Protein AF-A0A9D7BAU4-F1 (afdb_monomer_lite)

Structure (mmCIF, N/CA/C/O backbone):
data_AF-A0A9D7BAU4-F1
#
_entry.id   AF-A0A9D7BAU4-F1
#
loop_
_atom_site.group_PDB
_atom_site.id
_atom_site.type_symbol
_atom_site.label_atom_id
_atom_site.label_alt_id
_atom_site.label_comp_id
_atom_site.label_asym_id
_atom_site.label_entity_id
_atom_site.label_seq_id
_atom_site.pdbx_PDB_ins_code
_atom_site.Cartn_x
_atom_site.Cartn_y
_atom_site.Cartn_z
_atom_site.occupancy
_atom_site.B_iso_or_equiv
_atom_site.auth_seq_id
_atom_site.auth_comp_id
_atom_site.auth_asym_id
_atom_site.auth_atom_id
_atom_site.pdbx_PDB_model_num
ATOM 1 N N . MET A 1 1 ? -0.478 8.151 12.796 1.00 95.75 1 MET A N 1
ATOM 2 C CA . MET A 1 1 ? 0.140 6.915 13.342 1.00 95.75 1 MET A CA 1
ATOM 3 C C . MET A 1 1 ? 0.879 6.162 12.244 1.00 95.75 1 MET A C 1
ATOM 5 O O . MET A 1 1 ? 0.485 6.300 11.094 1.00 95.75 1 MET A O 1
ATOM 9 N N . ILE A 1 2 ? 1.936 5.409 12.557 1.00 98.00 2 ILE A N 1
ATOM 10 C CA . ILE A 1 2 ? 2.631 4.525 11.600 1.00 98.00 2 ILE A CA 1
ATOM 11 C C . ILE A 1 2 ? 2.066 3.115 11.775 1.00 98.00 2 ILE A C 1
ATOM 13 O O . ILE A 1 2 ? 2.048 2.621 12.897 1.00 98.00 2 ILE A O 1
ATOM 17 N N . TYR A 1 3 ? 1.602 2.485 10.695 1.00 97.81 3 TYR A N 1
ATOM 18 C CA . TYR A 1 3 ? 1.097 1.103 10.736 1.00 97.81 3 TYR A CA 1
ATOM 19 C C . TYR A 1 3 ? 2.044 0.102 10.049 1.00 97.81 3 TYR A C 1
ATOM 21 O O . TYR A 1 3 ? 1.843 -1.113 10.120 1.00 97.81 3 TYR A O 1
ATOM 29 N N . GLY A 1 4 ? 3.083 0.604 9.379 1.00 97.19 4 GLY A N 1
ATOM 30 C CA . GLY A 1 4 ? 4.148 -0.206 8.807 1.00 97.19 4 GLY A CA 1
ATOM 31 C C . GLY A 1 4 ? 5.257 0.640 8.193 1.00 97.19 4 GLY A C 1
ATOM 32 O O . GLY A 1 4 ? 5.073 1.825 7.920 1.00 97.19 4 GLY A O 1
ATOM 33 N N . THR A 1 5 ? 6.388 0.001 7.931 1.00 98.12 5 THR A N 1
ATOM 34 C CA . THR A 1 5 ? 7.533 0.572 7.214 1.00 98.12 5 THR A CA 1
ATOM 35 C C . THR A 1 5 ? 7.839 -0.338 6.038 1.00 98.12 5 THR A C 1
ATOM 37 O O . THR A 1 5 ? 7.819 -1.560 6.194 1.00 98.12 5 THR A O 1
ATOM 40 N N . ASN A 1 6 ? 8.043 0.223 4.850 1.00 97.88 6 ASN A N 1
ATOM 41 C CA . ASN A 1 6 ? 8.304 -0.575 3.654 1.00 97.88 6 ASN A CA 1
ATOM 42 C C . ASN A 1 6 ? 9.072 0.237 2.599 1.00 97.88 6 ASN A C 1
ATOM 44 O O . ASN A 1 6 ? 9.251 1.439 2.776 1.00 97.88 6 ASN A O 1
ATOM 48 N N . ILE A 1 7 ? 9.525 -0.414 1.526 1.00 98.00 7 ILE A N 1
ATOM 49 C CA . ILE A 1 7 ? 10.345 0.202 0.471 1.00 98.00 7 ILE A CA 1
ATOM 50 C C . ILE A 1 7 ? 9.648 1.433 -0.131 1.00 98.00 7 ILE A C 1
ATOM 52 O O . ILE A 1 7 ? 8.463 1.374 -0.471 1.00 98.00 7 ILE A O 1
ATOM 56 N N . ASP A 1 8 ? 10.387 2.532 -0.270 1.00 97.94 8 ASP A N 1
ATOM 57 C CA . ASP A 1 8 ? 9.959 3.762 -0.930 1.00 97.94 8 ASP A CA 1
ATOM 58 C C . ASP A 1 8 ? 10.381 3.761 -2.403 1.00 97.94 8 ASP A C 1
ATOM 60 O O . ASP A 1 8 ? 11.549 3.933 -2.739 1.00 97.94 8 ASP A O 1
ATOM 64 N N . PHE A 1 9 ? 9.415 3.598 -3.300 1.00 96.81 9 PHE A N 1
ATOM 65 C CA . PHE A 1 9 ? 9.663 3.519 -4.739 1.00 96.81 9 PHE A CA 1
ATOM 66 C C . PHE A 1 9 ? 9.759 4.885 -5.425 1.00 96.81 9 PHE A C 1
ATOM 68 O O . PHE A 1 9 ? 10.032 4.929 -6.621 1.00 96.81 9 PHE A O 1
ATOM 75 N N . LEU A 1 10 ? 9.517 5.989 -4.711 1.00 95.69 10 LEU A N 1
ATOM 76 C CA . LEU A 1 10 ? 9.736 7.333 -5.252 1.00 95.69 10 LEU A CA 1
ATOM 77 C C . LEU A 1 10 ? 11.204 7.748 -5.170 1.00 95.69 10 LEU A C 1
ATOM 79 O O . LEU A 1 10 ? 11.663 8.509 -6.015 1.00 95.69 10 LEU A O 1
ATOM 83 N N . THR A 1 11 ? 11.912 7.282 -4.142 1.00 96.50 11 THR A N 1
ATOM 84 C CA . THR A 1 11 ? 13.258 7.763 -3.804 1.00 96.50 11 THR A CA 1
ATOM 85 C C . THR A 1 11 ? 14.335 6.684 -3.891 1.00 96.50 11 THR A C 1
ATOM 87 O O . THR A 1 11 ? 15.517 7.013 -3.917 1.00 96.50 11 THR A O 1
ATOM 90 N N . SER A 1 12 ? 13.956 5.404 -3.988 1.00 97.50 12 SER A N 1
ATOM 91 C CA . SER A 1 12 ? 14.914 4.318 -4.216 1.00 97.50 12 SER A CA 1
ATOM 92 C C . SER A 1 12 ? 15.452 4.316 -5.646 1.00 97.50 12 SER A C 1
ATOM 94 O O . SER A 1 12 ? 14.686 4.358 -6.610 1.00 97.50 12 SER A O 1
ATOM 96 N N . ASN A 1 13 ? 16.758 4.109 -5.791 1.00 96.44 13 ASN A N 1
ATOM 97 C CA . ASN A 1 13 ? 17.380 3.717 -7.049 1.00 96.44 13 ASN A CA 1
ATOM 98 C C . ASN A 1 13 ? 17.424 2.185 -7.161 1.00 96.44 13 ASN A C 1
ATOM 100 O O . ASN A 1 13 ? 18.394 1.537 -6.767 1.00 96.44 13 ASN A O 1
ATOM 104 N N . LEU A 1 14 ? 16.371 1.605 -7.738 1.00 94.19 14 LEU A N 1
ATOM 105 C CA . LEU A 1 14 ? 16.269 0.154 -7.937 1.00 94.19 14 LEU A CA 1
ATOM 106 C C . LEU A 1 14 ? 17.136 -0.384 -9.087 1.00 94.19 14 LEU A C 1
ATOM 108 O O . LEU A 1 14 ? 17.164 -1.588 -9.302 1.00 94.19 14 LEU A O 1
ATOM 112 N N . ALA A 1 15 ? 17.840 0.478 -9.824 1.00 94.75 15 ALA A N 1
ATOM 113 C CA . ALA A 1 15 ? 18.815 0.066 -10.833 1.00 94.75 15 ALA A CA 1
ATOM 114 C C . ALA A 1 15 ? 20.255 0.039 -10.284 1.00 94.75 15 ALA A C 1
ATOM 116 O O . ALA A 1 15 ? 21.186 -0.282 -11.020 1.00 94.75 15 ALA A O 1
ATOM 117 N N . SER A 1 16 ? 20.454 0.401 -9.011 1.00 96.88 16 SER A N 1
ATOM 118 C CA . SER A 1 16 ? 21.777 0.410 -8.388 1.00 96.88 16 SER A CA 1
ATOM 119 C C . SER A 1 16 ? 22.371 -1.002 -8.292 1.00 96.88 16 SER A C 1
ATOM 121 O O . SER A 1 16 ? 21.641 -1.935 -7.939 1.00 96.88 16 SER A O 1
ATOM 123 N N . PRO A 1 17 ? 23.692 -1.174 -8.501 1.00 96.50 17 PRO A N 1
ATOM 124 C CA . PRO A 1 17 ? 24.368 -2.440 -8.206 1.00 96.50 17 PRO A CA 1
ATOM 125 C C . PRO A 1 17 ? 24.225 -2.863 -6.732 1.00 96.50 17 PRO A C 1
ATOM 127 O O . PRO A 1 17 ? 24.252 -4.056 -6.434 1.00 96.50 17 PRO A O 1
ATOM 130 N N . ASP A 1 18 ? 23.994 -1.911 -5.821 1.00 96.56 18 ASP A N 1
ATOM 131 C CA . ASP A 1 18 ? 23.849 -2.169 -4.383 1.00 96.56 18 ASP A CA 1
ATOM 132 C C . ASP A 1 18 ? 22.451 -2.664 -3.981 1.00 96.56 18 ASP A C 1
ATOM 134 O O . ASP A 1 18 ? 22.226 -2.986 -2.810 1.00 96.56 18 ASP A O 1
ATOM 138 N N . LEU A 1 19 ? 21.504 -2.761 -4.929 1.00 95.94 19 LEU A N 1
ATOM 139 C CA . LEU A 1 19 ? 20.122 -3.187 -4.679 1.00 95.94 19 LEU A CA 1
ATOM 140 C C . LEU A 1 19 ? 20.067 -4.463 -3.832 1.00 95.94 19 LEU A C 1
ATOM 142 O O . LEU A 1 19 ? 19.398 -4.498 -2.800 1.00 95.94 19 LEU A O 1
ATOM 146 N N . THR A 1 20 ? 20.779 -5.508 -4.254 1.00 95.75 20 THR A N 1
ATOM 147 C CA . THR A 1 20 ? 20.739 -6.823 -3.601 1.00 95.75 20 THR A CA 1
ATOM 148 C C . THR A 1 20 ? 21.277 -6.763 -2.173 1.00 95.75 20 THR A C 1
ATOM 150 O O . THR A 1 20 ? 20.684 -7.352 -1.267 1.00 95.75 20 THR A O 1
ATOM 153 N N . ALA A 1 21 ? 22.372 -6.031 -1.952 1.00 97.56 21 ALA A N 1
ATOM 154 C CA . ALA A 1 21 ? 22.976 -5.878 -0.632 1.00 97.56 21 ALA A CA 1
ATOM 155 C C . ALA A 1 21 ? 22.042 -5.111 0.314 1.00 97.56 21 ALA A C 1
ATOM 157 O O . ALA A 1 21 ? 21.729 -5.594 1.402 1.00 97.56 21 ALA A O 1
ATOM 158 N N . ASN A 1 22 ? 21.515 -3.971 -0.140 1.00 98.12 22 ASN A N 1
ATOM 159 C CA . ASN A 1 22 ? 20.574 -3.149 0.618 1.00 98.12 22 ASN A CA 1
ATOM 160 C C . ASN A 1 22 ? 19.288 -3.907 0.969 1.00 98.12 22 ASN A C 1
ATOM 162 O O . ASN A 1 22 ? 18.826 -3.881 2.109 1.00 98.12 22 ASN A O 1
ATOM 166 N N . VAL A 1 23 ? 18.709 -4.623 0.003 1.00 96.88 23 VAL A N 1
ATOM 167 C CA . VAL A 1 23 ? 17.523 -5.454 0.238 1.00 96.88 23 VAL A CA 1
ATOM 168 C C . VAL A 1 23 ? 17.818 -6.554 1.254 1.00 96.88 23 VAL A C 1
ATOM 170 O O . VAL A 1 23 ? 17.008 -6.781 2.150 1.00 96.88 23 VAL A O 1
ATOM 173 N N . THR A 1 24 ? 18.970 -7.217 1.155 1.00 97.31 24 THR A N 1
ATOM 174 C CA . THR A 1 24 ? 19.363 -8.277 2.095 1.00 97.31 24 THR A CA 1
ATOM 175 C C . THR A 1 24 ? 19.497 -7.740 3.518 1.00 97.31 24 THR A C 1
ATOM 177 O O . THR A 1 24 ? 18.992 -8.359 4.459 1.00 97.31 24 THR A O 1
ATOM 180 N N . GLU A 1 25 ? 20.113 -6.572 3.688 1.00 98.00 25 GLU A N 1
ATOM 181 C CA . GLU A 1 25 ? 20.236 -5.910 4.988 1.00 98.00 25 GLU A CA 1
ATOM 182 C C . GLU A 1 25 ? 18.861 -5.555 5.567 1.00 98.00 25 GLU A C 1
ATOM 184 O O . GLU A 1 25 ? 18.546 -5.940 6.695 1.00 98.00 25 GLU A O 1
ATOM 189 N N . LEU A 1 26 ? 17.998 -4.909 4.775 1.00 98.25 26 LEU A N 1
ATOM 190 C CA . LEU A 1 26 ? 16.639 -4.549 5.186 1.00 98.25 26 LEU A CA 1
ATOM 191 C C . LEU A 1 26 ? 15.811 -5.777 5.574 1.00 98.25 26 LEU A C 1
ATOM 193 O O . LEU A 1 26 ? 15.163 -5.780 6.621 1.00 98.25 26 LEU A O 1
ATOM 197 N N . GLN A 1 27 ? 15.843 -6.832 4.756 1.00 97.06 27 GLN A N 1
ATOM 198 C CA . GLN A 1 27 ? 15.134 -8.085 5.020 1.00 97.06 27 GLN A CA 1
ATOM 199 C C . GLN A 1 27 ? 15.655 -8.757 6.294 1.00 97.06 27 GLN A C 1
ATOM 201 O O . GLN A 1 27 ? 14.855 -9.270 7.080 1.00 97.06 27 GLN A O 1
ATOM 206 N N . THR A 1 28 ? 16.966 -8.724 6.537 1.00 97.31 28 THR A N 1
ATOM 207 C CA . THR A 1 28 ? 17.580 -9.258 7.761 1.00 97.31 28 THR A CA 1
ATOM 208 C C . THR A 1 28 ? 17.133 -8.464 8.983 1.00 97.31 28 THR A C 1
ATOM 210 O O . THR A 1 28 ? 16.657 -9.060 9.950 1.00 97.31 28 THR A O 1
ATOM 213 N N . ALA A 1 29 ? 17.194 -7.130 8.920 1.00 97.38 29 ALA A N 1
ATOM 214 C CA . ALA A 1 29 ? 16.793 -6.258 10.018 1.00 97.38 29 ALA A CA 1
ATOM 215 C C . ALA A 1 29 ? 15.347 -6.530 10.451 1.00 97.38 29 ALA A C 1
ATOM 217 O O . ALA A 1 29 ? 15.099 -6.851 11.613 1.00 97.38 29 ALA A O 1
ATOM 218 N N . VAL A 1 30 ? 14.395 -6.522 9.511 1.00 95.88 30 VAL A N 1
ATOM 219 C CA . VAL A 1 30 ? 12.980 -6.754 9.847 1.00 95.88 30 VAL A CA 1
ATOM 220 C C . VAL A 1 30 ? 12.685 -8.198 10.263 1.00 95.88 30 VAL A C 1
ATOM 222 O O . VAL A 1 30 ? 11.738 -8.431 11.008 1.00 95.88 30 VAL A O 1
ATOM 225 N N . THR A 1 31 ? 13.474 -9.178 9.807 1.00 94.44 31 THR A N 1
ATOM 226 C CA . THR A 1 31 ? 13.314 -10.590 10.207 1.00 94.44 31 THR A CA 1
ATOM 227 C C . THR A 1 31 ? 13.784 -10.824 11.636 1.00 94.44 31 THR A C 1
ATOM 229 O O . THR A 1 31 ? 13.133 -11.557 12.375 1.00 94.44 31 THR A O 1
ATOM 232 N N . LEU A 1 32 ? 14.877 -10.178 12.039 1.00 96.12 32 LEU A N 1
ATOM 233 C CA . LEU A 1 32 ? 15.420 -10.268 13.394 1.00 96.12 32 LEU A CA 1
ATOM 234 C C . LEU A 1 32 ? 14.740 -9.306 14.382 1.00 96.12 32 LEU A C 1
ATOM 236 O O . LEU A 1 32 ? 15.040 -9.345 15.570 1.00 96.12 32 LEU A O 1
ATOM 240 N N . GLY A 1 33 ? 13.829 -8.448 13.910 1.00 95.19 33 GLY A N 1
ATOM 241 C CA . GLY A 1 33 ? 13.192 -7.419 14.736 1.00 95.19 33 GLY A CA 1
ATOM 242 C C . GLY A 1 33 ? 14.122 -6.254 15.091 1.00 95.19 33 GLY A C 1
ATOM 243 O O . GLY A 1 33 ? 13.831 -5.497 16.015 1.00 95.19 33 GLY A O 1
ATOM 244 N N . ASN A 1 34 ? 15.227 -6.098 14.361 1.00 96.94 34 ASN A N 1
ATOM 245 C CA . ASN A 1 34 ? 16.162 -4.995 14.535 1.00 96.94 34 ASN A CA 1
ATOM 246 C C . ASN A 1 34 ? 15.595 -3.704 13.920 1.00 96.94 34 ASN A C 1
ATOM 248 O O . ASN A 1 34 ? 14.879 -3.757 12.912 1.00 96.94 34 ASN A O 1
ATOM 252 N N . PRO A 1 35 ? 15.930 -2.529 14.480 1.00 97.06 35 PRO A N 1
ATOM 253 C CA . PRO A 1 35 ? 15.583 -1.260 13.856 1.00 97.06 35 PRO A CA 1
ATOM 254 C C . PRO A 1 35 ? 16.253 -1.133 12.481 1.00 97.06 35 PRO A C 1
ATOM 256 O O . PRO A 1 35 ? 17.408 -1.517 12.301 1.00 97.06 35 PRO A O 1
ATOM 259 N N . ILE A 1 36 ? 15.530 -0.561 11.516 1.00 98.00 36 ILE A N 1
ATOM 260 C CA . ILE A 1 36 ? 16.097 -0.213 10.207 1.00 98.00 36 ILE A CA 1
ATOM 261 C C . ILE A 1 36 ? 17.064 0.973 10.394 1.00 98.00 36 ILE A C 1
ATOM 263 O O . ILE A 1 36 ? 16.670 1.954 11.036 1.00 98.00 36 ILE A O 1
ATOM 267 N N . PRO A 1 37 ? 18.296 0.925 9.847 1.00 98.00 37 PRO A N 1
ATOM 268 C CA . PRO A 1 37 ? 19.248 2.028 9.964 1.00 98.00 37 PRO A CA 1
ATOM 269 C C . PRO A 1 37 ? 18.710 3.346 9.392 1.00 98.00 37 PRO A C 1
ATOM 271 O O . PRO A 1 37 ? 17.996 3.360 8.390 1.00 98.00 37 PRO A O 1
ATOM 274 N N . ALA A 1 38 ? 19.087 4.470 10.009 1.00 98.00 38 ALA A N 1
ATOM 275 C CA . ALA A 1 38 ? 18.573 5.796 9.652 1.00 98.00 38 ALA A CA 1
ATOM 276 C C . ALA A 1 38 ? 18.858 6.198 8.191 1.00 98.00 38 ALA A C 1
ATOM 278 O O . ALA A 1 38 ? 18.011 6.840 7.575 1.00 98.00 38 ALA A O 1
ATOM 279 N N . ALA A 1 39 ? 19.986 5.754 7.624 1.00 98.19 39 ALA A N 1
ATOM 280 C CA . ALA A 1 39 ? 20.373 6.002 6.232 1.00 98.19 39 ALA A CA 1
ATOM 281 C C . ALA A 1 39 ? 19.297 5.568 5.218 1.00 98.19 39 ALA A C 1
ATOM 283 O O . ALA A 1 39 ? 19.057 6.243 4.218 1.00 98.19 39 ALA A O 1
ATOM 284 N N . TYR A 1 40 ? 18.578 4.478 5.512 1.00 98.62 40 TYR A N 1
ATOM 285 C CA . TYR A 1 40 ? 17.497 3.979 4.661 1.00 98.62 40 TYR A CA 1
ATOM 286 C C . TYR A 1 40 ? 16.257 4.887 4.662 1.00 98.62 40 TYR A C 1
ATOM 288 O O . TYR A 1 40 ? 15.437 4.790 3.753 1.00 98.62 40 TYR A O 1
ATOM 296 N N . PHE A 1 41 ? 16.087 5.756 5.662 1.00 98.44 41 PHE A N 1
ATOM 297 C CA . PHE A 1 41 ? 14.972 6.708 5.731 1.00 98.44 41 PHE A CA 1
ATOM 298 C C . PHE A 1 41 ? 15.288 8.066 5.108 1.00 98.44 41 PHE A C 1
ATOM 300 O O . PHE A 1 41 ? 14.356 8.842 4.904 1.00 98.44 41 PHE A O 1
ATOM 307 N N . ASP A 1 42 ? 16.560 8.371 4.848 1.00 97.88 42 ASP A N 1
ATOM 308 C CA . ASP A 1 42 ? 16.984 9.635 4.252 1.00 97.88 42 ASP A CA 1
ATOM 309 C C . ASP A 1 42 ? 17.134 9.470 2.731 1.00 97.88 42 ASP A C 1
ATOM 311 O O . ASP A 1 42 ? 18.079 8.818 2.282 1.00 97.88 42 ASP A O 1
ATOM 315 N N . PRO A 1 43 ? 16.241 10.059 1.912 1.00 96.00 43 PRO A N 1
ATOM 316 C CA . PRO A 1 43 ? 16.339 10.000 0.456 1.00 96.00 43 PRO A CA 1
ATOM 317 C C . PRO A 1 43 ? 17.649 10.554 -0.110 1.00 96.00 43 PRO A C 1
ATOM 319 O O . PRO A 1 43 ? 18.011 10.193 -1.225 1.00 96.00 43 PRO A O 1
ATOM 322 N N . MET A 1 44 ? 18.329 11.441 0.621 1.00 96.56 44 MET A N 1
ATOM 323 C CA . MET A 1 44 ? 19.545 12.121 0.171 1.00 96.56 44 MET A CA 1
ATOM 324 C C . MET A 1 44 ? 20.829 11.411 0.609 1.00 96.56 44 MET A C 1
ATOM 326 O O . MET A 1 44 ? 21.903 11.773 0.136 1.00 96.56 44 MET A O 1
ATOM 330 N N . ASP A 1 45 ? 20.741 10.407 1.485 1.00 97.25 45 ASP A N 1
ATOM 331 C CA . ASP A 1 45 ? 21.914 9.668 1.947 1.00 97.25 45 ASP A CA 1
ATOM 332 C C . ASP A 1 45 ? 22.455 8.765 0.817 1.00 97.25 45 ASP A C 1
ATOM 334 O O . ASP A 1 45 ? 21.758 7.840 0.387 1.00 97.25 45 ASP A O 1
ATOM 338 N N . PRO A 1 46 ? 23.686 8.983 0.323 1.00 95.75 46 PRO A N 1
ATOM 339 C CA . PRO A 1 46 ? 24.224 8.225 -0.802 1.00 95.75 46 PRO A CA 1
ATOM 340 C C . PRO A 1 46 ? 24.703 6.816 -0.421 1.00 95.75 46 PRO A C 1
ATOM 342 O O . PRO A 1 46 ? 25.014 6.032 -1.312 1.00 95.75 46 PRO A O 1
ATOM 345 N N . SER A 1 47 ? 24.782 6.474 0.871 1.00 97.12 47 SER A N 1
ATOM 346 C CA . SER A 1 47 ? 25.261 5.162 1.337 1.00 97.12 47 SER A CA 1
ATOM 347 C C . SER A 1 47 ? 24.275 4.020 1.084 1.00 97.12 47 SER A C 1
ATOM 349 O O . SER A 1 47 ? 24.645 2.849 1.152 1.00 97.12 47 SER A O 1
ATOM 351 N N . THR A 1 48 ? 23.014 4.345 0.794 1.00 98.00 48 THR A N 1
ATOM 352 C CA . THR A 1 48 ? 21.956 3.368 0.527 1.00 98.00 48 THR A CA 1
ATOM 353 C C . THR A 1 48 ? 21.193 3.768 -0.729 1.00 98.00 48 THR A C 1
ATOM 355 O O . THR A 1 48 ? 20.661 4.871 -0.836 1.00 98.00 48 THR A O 1
ATOM 358 N N . ALA A 1 49 ? 21.122 2.859 -1.696 1.00 97.56 49 ALA A N 1
ATOM 359 C CA . ALA A 1 49 ? 20.371 3.051 -2.930 1.00 97.56 49 ALA A CA 1
ATOM 360 C C . ALA A 1 49 ? 18.879 2.756 -2.752 1.00 97.56 49 ALA A C 1
ATOM 362 O O . ALA A 1 49 ? 18.037 3.359 -3.416 1.00 97.56 49 ALA A O 1
ATOM 363 N N . VAL A 1 50 ? 18.539 1.828 -1.858 1.00 98.12 50 VAL A N 1
ATOM 364 C CA . VAL A 1 50 ? 17.152 1.511 -1.511 1.00 98.12 50 VAL A CA 1
ATOM 365 C C . VAL A 1 50 ? 16.737 2.353 -0.317 1.00 98.12 50 VAL A C 1
ATOM 367 O O . VAL A 1 50 ? 17.467 2.445 0.663 1.00 98.12 50 VAL A O 1
ATOM 370 N N . LYS A 1 51 ? 15.548 2.940 -0.383 1.00 98.44 51 LYS A N 1
ATOM 371 C CA . LYS A 1 51 ? 14.956 3.755 0.675 1.00 98.44 51 LYS A CA 1
ATOM 372 C C . LYS A 1 51 ? 13.709 3.092 1.228 1.00 98.44 51 LYS A C 1
ATOM 374 O O . LYS A 1 51 ? 13.050 2.295 0.558 1.00 98.44 51 LYS A O 1
ATOM 379 N N . VAL A 1 52 ? 13.368 3.428 2.464 1.00 98.62 52 VAL A N 1
ATOM 380 C CA . VAL A 1 52 ? 12.137 3.004 3.124 1.00 98.62 52 VAL A CA 1
ATOM 381 C C . VAL A 1 52 ? 11.318 4.208 3.548 1.00 98.62 52 VAL A C 1
ATOM 383 O O . VAL A 1 52 ? 11.829 5.279 3.860 1.00 98.62 52 VAL A O 1
ATOM 386 N N . THR A 1 53 ? 10.011 4.005 3.621 1.00 98.12 53 THR A N 1
ATOM 387 C CA . THR A 1 53 ? 9.075 4.997 4.121 1.00 98.12 53 THR A CA 1
ATOM 388 C C . THR A 1 53 ? 8.179 4.406 5.193 1.00 98.12 53 THR A C 1
ATOM 390 O O . THR A 1 53 ? 7.770 3.241 5.159 1.00 98.12 53 THR A O 1
ATOM 393 N N . ASN A 1 54 ? 7.854 5.250 6.166 1.00 98.19 54 ASN A N 1
ATOM 394 C CA . ASN A 1 54 ? 6.864 4.954 7.185 1.00 98.19 54 ASN A CA 1
ATOM 395 C C . ASN A 1 54 ? 5.466 5.207 6.613 1.00 98.19 54 ASN A C 1
ATOM 397 O O . ASN A 1 54 ? 5.062 6.352 6.380 1.00 98.19 54 ASN A O 1
ATOM 401 N N . VAL A 1 55 ? 4.705 4.135 6.442 1.00 98.31 55 VAL A N 1
ATOM 402 C CA . VAL A 1 55 ? 3.338 4.173 5.935 1.00 98.31 55 VAL A CA 1
ATOM 403 C C . VAL A 1 55 ? 2.385 4.469 7.092 1.00 98.31 55 VAL A C 1
ATOM 405 O O . VAL A 1 55 ? 2.452 3.865 8.169 1.00 98.31 55 VAL A O 1
ATOM 408 N N . ARG A 1 56 ? 1.547 5.490 6.906 1.00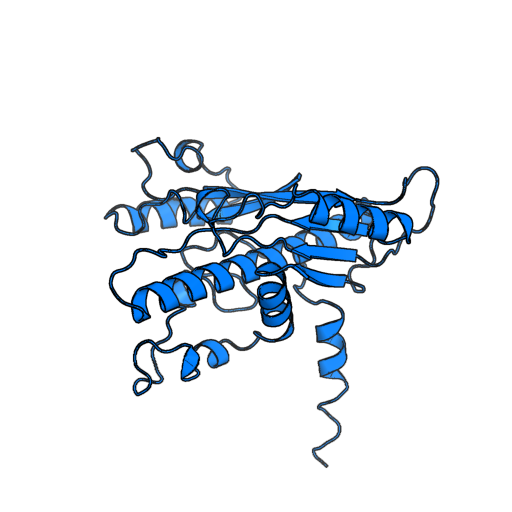 98.69 56 ARG A N 1
ATOM 409 C CA . ARG A 1 56 ? 0.809 6.142 7.992 1.00 98.69 56 ARG A CA 1
ATOM 410 C C . ARG A 1 56 ? -0.690 6.087 7.796 1.00 98.69 56 ARG A C 1
ATOM 412 O O . ARG A 1 56 ? -1.172 6.076 6.674 1.00 98.69 56 ARG A O 1
ATOM 419 N N . MET A 1 57 ? -1.410 6.151 8.903 1.00 98.62 57 MET A N 1
ATOM 420 C CA . MET A 1 57 ? -2.852 6.348 8.928 1.00 98.62 57 MET A CA 1
ATOM 421 C C . MET A 1 57 ? -3.241 7.365 9.996 1.00 98.62 57 MET A C 1
ATOM 423 O O . MET A 1 57 ? -2.530 7.523 10.999 1.00 98.62 57 MET A O 1
ATOM 427 N N . ASP A 1 58 ? -4.383 8.001 9.785 1.00 98.69 58 ASP A N 1
ATOM 428 C CA . ASP A 1 58 ? -5.056 8.860 10.751 1.00 98.69 58 ASP A CA 1
ATOM 429 C C . ASP A 1 58 ? -6.373 8.173 11.152 1.00 98.69 58 ASP A C 1
ATOM 431 O O . ASP A 1 58 ? -7.104 7.683 10.290 1.00 98.69 58 ASP A O 1
ATOM 435 N N . VAL A 1 59 ? -6.624 8.055 12.460 1.00 98.50 59 VAL A N 1
ATOM 436 C CA . VAL A 1 59 ? -7.755 7.298 13.024 1.00 98.50 59 VAL A CA 1
ATOM 437 C C . VAL A 1 59 ? -8.812 8.272 13.528 1.00 98.50 59 VAL A C 1
ATOM 439 O O . VAL A 1 59 ? -8.492 9.234 14.222 1.00 98.50 59 VAL A O 1
ATOM 442 N N . TYR A 1 60 ? -10.062 8.001 13.177 1.00 98.50 60 TYR A N 1
ATOM 443 C CA . TYR A 1 60 ? -11.246 8.768 13.533 1.00 98.50 60 TYR A CA 1
ATOM 444 C C . TYR A 1 60 ? -12.207 7.828 14.253 1.00 98.50 60 TYR A C 1
ATOM 446 O O . TYR A 1 60 ? -12.685 6.852 13.675 1.00 98.50 60 TYR A O 1
ATOM 454 N N . GLU A 1 61 ? -12.496 8.114 15.514 1.00 97.38 61 GLU A N 1
ATOM 455 C CA . GLU A 1 61 ? -13.331 7.265 16.358 1.00 97.38 61 GLU A CA 1
ATOM 456 C C . GLU A 1 61 ? -14.225 8.113 17.274 1.00 97.38 61 GLU A C 1
ATOM 458 O O . GLU A 1 61 ? -13.865 9.246 17.611 1.00 97.38 61 GLU A O 1
ATOM 463 N N . PRO A 1 62 ? -15.404 7.602 17.673 1.00 94.94 62 PRO A N 1
ATOM 464 C CA . PRO A 1 62 ? -16.191 8.195 18.747 1.00 94.94 62 PRO A CA 1
ATOM 465 C C . PRO A 1 62 ? -15.368 8.318 20.027 1.00 94.94 62 PRO A C 1
ATOM 467 O O . PRO A 1 62 ? -14.504 7.484 20.299 1.00 94.94 62 PRO A O 1
ATOM 470 N N . SER A 1 63 ? -15.673 9.326 20.847 1.00 93.12 63 SER A N 1
ATOM 471 C CA . SER A 1 63 ? -14.997 9.485 22.133 1.00 93.12 63 SER A CA 1
ATOM 472 C C . SER A 1 63 ? -15.215 8.253 23.007 1.00 93.12 63 SER A C 1
ATOM 474 O O . SER A 1 63 ? -16.315 8.019 23.514 1.00 93.12 63 SER A O 1
ATOM 476 N N . GLN A 1 64 ? -14.144 7.497 23.231 1.00 91.19 64 GLN A N 1
ATOM 477 C CA . GLN A 1 64 ? -14.164 6.283 24.041 1.00 91.19 64 GLN A CA 1
ATOM 478 C C . GLN A 1 64 ? -14.493 6.541 25.528 1.00 91.19 64 GLN A C 1
ATOM 480 O O . GLN A 1 64 ? -14.808 5.598 26.256 1.00 91.19 64 GLN A O 1
ATOM 485 N N . SER A 1 65 ? -14.422 7.798 25.989 1.00 91.81 65 SER A N 1
ATOM 486 C CA . SER A 1 65 ? -14.818 8.206 27.346 1.00 91.81 65 SER A CA 1
ATOM 487 C C . SER A 1 65 ? -16.325 8.415 27.517 1.00 91.81 65 SER A C 1
ATOM 489 O O . SER A 1 65 ? -16.802 8.444 28.647 1.00 91.81 65 SER A O 1
ATOM 491 N N . ILE A 1 66 ? -17.064 8.576 26.416 1.00 90.94 66 ILE A N 1
ATOM 492 C CA . ILE A 1 66 ? -18.514 8.823 26.419 1.00 90.94 66 ILE A CA 1
ATOM 493 C C . ILE A 1 66 ? -19.255 7.584 25.924 1.00 90.94 66 ILE A C 1
ATOM 495 O O . ILE A 1 66 ? -20.283 7.210 26.478 1.00 90.94 66 ILE A O 1
ATOM 499 N N . ASP A 1 67 ? -18.733 6.946 24.879 1.00 90.81 67 ASP A N 1
ATOM 500 C CA . ASP A 1 67 ? -19.383 5.824 24.224 1.00 90.81 67 ASP A CA 1
ATOM 501 C C . ASP A 1 67 ? -18.714 4.494 24.606 1.00 90.81 67 ASP A C 1
ATOM 503 O O . ASP A 1 67 ? -17.502 4.313 24.447 1.00 90.81 67 ASP A O 1
ATOM 507 N N . THR A 1 68 ? -19.521 3.568 25.127 1.00 94.12 68 THR A N 1
ATOM 508 C CA . THR A 1 68 ? -19.097 2.282 25.691 1.00 94.12 68 THR A CA 1
ATOM 509 C C . THR A 1 68 ? -19.120 1.126 24.693 1.00 94.12 68 THR A C 1
ATOM 511 O O . THR A 1 68 ? -18.736 0.020 25.067 1.00 94.12 68 THR A O 1
ATOM 514 N N . GLU A 1 69 ? -19.530 1.337 23.438 1.00 96.25 69 GLU A N 1
ATOM 515 C CA . GLU A 1 69 ? -19.489 0.279 22.422 1.00 96.25 69 GLU A CA 1
ATOM 516 C C . GLU A 1 69 ? -18.041 -0.193 22.190 1.00 96.25 69 GLU A C 1
ATOM 518 O O . GLU A 1 69 ? -17.134 0.606 21.931 1.00 96.25 69 GLU A O 1
ATOM 523 N N . MET A 1 70 ? -17.839 -1.510 22.280 1.00 95.44 70 MET A N 1
ATOM 524 C CA . MET A 1 70 ? -16.529 -2.173 22.266 1.00 95.44 70 MET A CA 1
ATOM 525 C C . MET A 1 70 ? -16.238 -2.909 20.949 1.00 95.44 70 MET A C 1
ATOM 527 O O . MET A 1 70 ? -15.141 -3.440 20.774 1.00 95.44 70 MET A O 1
ATOM 531 N N . GLN A 1 71 ? -17.223 -3.020 20.054 1.00 96.25 71 GLN A N 1
ATOM 532 C CA . GLN A 1 71 ? -17.212 -3.879 18.868 1.00 96.25 71 GLN A CA 1
ATOM 533 C C . GLN A 1 71 ? -17.715 -3.147 17.615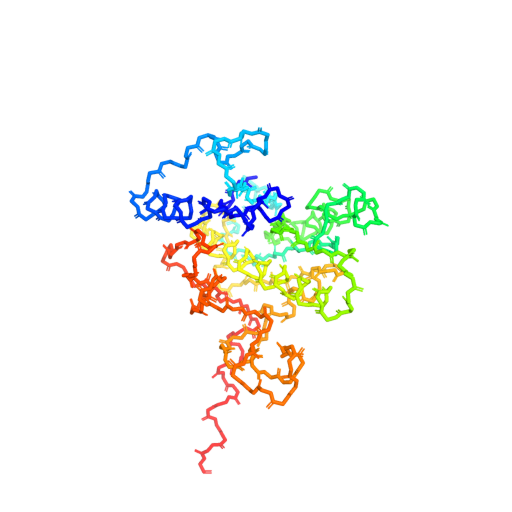 1.00 96.25 71 GLN A C 1
ATOM 535 O O . GLN A 1 71 ? -18.568 -3.637 16.864 1.00 96.25 71 GLN A O 1
ATOM 540 N N . ARG A 1 72 ? -17.135 -1.977 17.337 1.00 96.88 72 ARG A N 1
ATOM 541 C CA . ARG A 1 72 ? -17.494 -1.157 16.172 1.00 96.88 72 ARG A CA 1
ATOM 542 C C . ARG A 1 72 ? -17.039 -1.769 14.853 1.00 96.88 72 ARG A C 1
ATOM 544 O O . ARG A 1 72 ? -15.946 -2.333 14.782 1.00 96.88 72 ARG A O 1
ATOM 551 N N . PRO A 1 73 ? -17.803 -1.605 13.764 1.00 97.62 73 PRO A N 1
ATOM 552 C CA . PRO A 1 73 ? -17.267 -1.847 12.437 1.00 97.62 73 PRO A CA 1
ATOM 553 C C . PRO A 1 73 ? -16.147 -0.845 12.115 1.00 97.62 73 PRO A C 1
ATOM 555 O O . PRO A 1 73 ? -16.237 0.340 12.448 1.00 97.62 73 PRO A O 1
ATOM 558 N N . LEU A 1 74 ? -15.110 -1.330 11.438 1.00 98.44 74 LEU A N 1
ATOM 559 C CA . LEU A 1 74 ? -13.999 -0.539 10.922 1.00 98.44 74 LEU A CA 1
ATOM 560 C C . LEU A 1 74 ? -14.248 -0.162 9.459 1.00 98.44 74 LEU A C 1
ATOM 562 O O . LEU A 1 74 ? -14.603 -1.012 8.642 1.00 98.44 74 LEU A O 1
ATOM 566 N N . VAL A 1 75 ? -13.966 1.089 9.116 1.00 98.38 75 VAL A N 1
ATOM 567 C CA . VAL A 1 75 ? -13.908 1.606 7.750 1.00 98.38 75 VAL A CA 1
ATOM 568 C C . VAL A 1 75 ? -12.469 2.001 7.419 1.00 98.38 75 VAL A C 1
ATOM 570 O O . VAL A 1 75 ? -11.893 2.857 8.079 1.00 98.38 75 VAL A O 1
ATOM 573 N N . VAL A 1 76 ? -11.890 1.407 6.380 1.00 98.44 76 VAL A N 1
ATOM 574 C CA . VAL A 1 76 ? -10.581 1.783 5.828 1.00 98.44 76 VAL A CA 1
ATOM 575 C C . VAL A 1 76 ? -10.809 2.633 4.582 1.00 98.44 76 VAL A C 1
ATOM 577 O O . VAL A 1 76 ? -11.301 2.124 3.576 1.00 98.44 76 VAL A O 1
ATOM 580 N N . TYR A 1 77 ? -10.472 3.920 4.659 1.00 98.50 77 TYR A N 1
ATOM 581 C CA . TYR A 1 77 ? -10.524 4.884 3.561 1.00 98.50 77 TYR A CA 1
ATOM 582 C C . TYR A 1 77 ? -9.174 4.957 2.841 1.00 98.50 77 TYR A C 1
ATOM 584 O O . TYR A 1 77 ? -8.129 5.154 3.471 1.00 98.50 77 TYR A O 1
ATOM 592 N N . ILE A 1 78 ? -9.211 4.858 1.513 1.00 98.50 78 ILE A N 1
ATOM 593 C CA . ILE A 1 78 ? -8.046 4.951 0.630 1.00 98.50 78 ILE A CA 1
ATOM 594 C C . ILE A 1 78 ? -8.209 6.171 -0.286 1.00 98.50 78 ILE A C 1
ATOM 596 O O . ILE A 1 78 ? -9.192 6.282 -1.019 1.00 98.50 78 ILE A O 1
ATOM 600 N N . HIS A 1 79 ? -7.238 7.082 -0.250 1.00 97.81 79 HIS A N 1
ATOM 601 C CA . HIS A 1 79 ? -7.269 8.331 -1.017 1.00 97.81 79 HIS A CA 1
ATOM 602 C C . HIS A 1 79 ? -6.941 8.145 -2.510 1.00 97.81 79 HIS A C 1
ATOM 604 O O . HIS A 1 79 ? -6.287 7.172 -2.908 1.00 97.81 79 HIS A O 1
ATOM 610 N N . THR A 1 80 ? -7.342 9.116 -3.337 1.00 97.06 80 THR A N 1
ATOM 611 C CA . THR A 1 80 ? -6.920 9.219 -4.745 1.00 97.06 80 THR A CA 1
ATOM 612 C C . THR A 1 80 ? -5.426 9.559 -4.887 1.00 97.06 80 THR A C 1
ATOM 614 O O . THR A 1 80 ? -4.687 9.545 -3.910 1.00 97.06 80 THR A O 1
ATOM 617 N N . GLY A 1 81 ? -4.946 9.869 -6.090 1.00 94.44 81 GLY A N 1
ATOM 618 C CA . GLY A 1 81 ? -3.617 10.463 -6.291 1.00 94.44 81 GLY A CA 1
ATOM 619 C C . GLY A 1 81 ? -2.757 9.761 -7.331 1.00 94.44 81 GLY A C 1
ATOM 620 O O . GLY A 1 81 ? -1.576 10.062 -7.432 1.00 94.44 81 GLY A O 1
ATOM 621 N N . ASN A 1 82 ? -3.317 8.819 -8.094 1.00 93.88 82 ASN A N 1
ATOM 622 C CA . ASN A 1 82 ? -2.636 8.132 -9.193 1.00 93.88 82 ASN A CA 1
ATOM 623 C C . ASN A 1 82 ? -1.279 7.529 -8.786 1.00 93.88 82 ASN A C 1
ATOM 625 O O . ASN A 1 82 ? -0.316 7.585 -9.543 1.00 93.88 82 ASN A O 1
ATOM 629 N N . ALA A 1 83 ? -1.187 7.021 -7.550 1.00 96.25 83 ALA A N 1
ATOM 630 C CA . ALA A 1 83 ? 0.040 6.494 -6.951 1.00 96.25 83 ALA A CA 1
ATOM 631 C C . ALA A 1 83 ? 1.263 7.439 -7.040 1.00 96.25 83 ALA A C 1
ATOM 633 O O . ALA A 1 83 ? 2.403 6.977 -7.077 1.00 96.25 83 ALA A O 1
ATOM 634 N N . LEU A 1 84 ? 1.036 8.756 -7.048 1.00 97.56 84 LEU A N 1
ATOM 635 C CA . LEU A 1 84 ? 2.051 9.809 -7.027 1.00 97.56 84 LEU A CA 1
ATOM 636 C C . LEU A 1 84 ? 1.662 10.885 -5.996 1.00 97.56 84 LEU A C 1
ATOM 638 O O . LEU A 1 84 ? 0.476 11.072 -5.708 1.00 97.56 84 LEU A O 1
ATOM 642 N N . PRO A 1 85 ? 2.633 11.589 -5.396 1.00 96.00 85 PRO A N 1
ATOM 643 C CA . PRO A 1 85 ? 2.326 12.638 -4.434 1.00 96.00 85 PRO A CA 1
ATOM 644 C C . PRO A 1 85 ? 1.868 13.916 -5.158 1.00 96.00 85 PRO A C 1
ATOM 646 O O . PRO A 1 85 ? 2.316 14.178 -6.276 1.00 96.00 85 PRO A O 1
ATOM 649 N N . PRO A 1 86 ? 1.031 14.760 -4.539 1.00 95.69 86 PRO A N 1
ATOM 650 C CA . PRO A 1 86 ? 0.815 16.123 -5.017 1.00 95.69 86 PRO A CA 1
ATOM 651 C C . PRO A 1 86 ? 2.118 16.944 -5.000 1.00 95.69 86 PRO A C 1
ATOM 653 O O . PRO A 1 86 ? 2.932 16.760 -4.091 1.00 95.69 86 PRO A O 1
ATOM 656 N N . PRO A 1 87 ? 2.330 17.871 -5.952 1.00 95.00 87 PRO A N 1
ATOM 657 C CA . PRO A 1 87 ? 1.526 18.111 -7.156 1.00 95.00 87 PRO A CA 1
ATOM 658 C C . PRO A 1 87 ? 1.916 17.206 -8.343 1.00 95.00 87 PRO A C 1
ATOM 660 O O . PRO A 1 87 ? 1.350 17.341 -9.424 1.00 95.00 87 PRO A O 1
ATOM 663 N N . ILE A 1 88 ? 2.887 16.298 -8.174 1.00 95.19 88 ILE A N 1
ATOM 664 C CA . ILE A 1 88 ? 3.435 15.431 -9.239 1.00 95.19 88 ILE A CA 1
ATOM 665 C C . ILE A 1 88 ? 2.343 14.572 -9.892 1.00 95.19 88 ILE A C 1
ATOM 667 O O . ILE A 1 88 ? 2.403 14.273 -11.081 1.00 95.19 88 ILE A O 1
ATOM 671 N N . ASN A 1 89 ? 1.310 14.208 -9.137 1.00 94.94 89 ASN A N 1
ATOM 672 C CA . ASN A 1 89 ? 0.150 13.482 -9.645 1.00 94.94 89 ASN A CA 1
ATOM 673 C C . ASN A 1 89 ? -0.821 14.311 -10.513 1.00 94.94 89 ASN A C 1
ATOM 675 O O . ASN A 1 89 ? -1.837 13.769 -10.951 1.00 94.94 89 ASN A O 1
ATOM 679 N N . GLY A 1 90 ? -0.546 15.598 -10.747 1.00 93.88 90 GLY A N 1
ATOM 680 C CA . GLY A 1 90 ? -1.400 16.498 -11.527 1.00 93.88 90 GLY A CA 1
ATOM 681 C C . GLY A 1 90 ? -2.643 16.999 -10.783 1.00 93.88 90 GLY A C 1
ATOM 682 O O . GLY A 1 90 ? -3.562 17.513 -11.415 1.00 93.88 90 GLY A O 1
ATOM 683 N N . SER A 1 91 ? -2.700 16.846 -9.458 1.00 93.56 91 SER A N 1
ATOM 684 C CA . SER A 1 91 ? -3.828 17.237 -8.611 1.00 93.56 91 SER A CA 1
ATOM 685 C C . SER A 1 91 ? -3.339 17.882 -7.307 1.00 93.56 91 SER A C 1
ATOM 687 O O . SER A 1 91 ? -2.269 17.531 -6.809 1.00 93.56 91 SER A O 1
ATOM 689 N N . PRO A 1 92 ? -4.104 18.807 -6.696 1.00 94.44 92 PRO A N 1
ATOM 690 C CA . PRO A 1 92 ? -3.831 19.250 -5.326 1.00 94.44 92 PRO A CA 1
ATOM 691 C C . PRO A 1 92 ? -4.150 18.167 -4.280 1.00 94.44 92 PRO A C 1
ATOM 693 O O . PRO A 1 92 ? -3.761 18.299 -3.121 1.00 94.44 92 PRO A O 1
ATOM 696 N N . ASN A 1 93 ? -4.844 17.101 -4.688 1.00 95.25 93 ASN A N 1
ATOM 697 C CA . ASN A 1 93 ? -5.290 16.007 -3.834 1.00 95.25 93 ASN A CA 1
ATOM 698 C C . ASN A 1 93 ? -4.427 14.768 -4.075 1.00 95.25 93 ASN A C 1
ATOM 700 O O . ASN A 1 93 ? -3.857 14.580 -5.147 1.00 95.25 93 ASN A O 1
ATOM 704 N N . GLY A 1 94 ? -4.387 13.866 -3.110 1.00 96.50 94 GLY A N 1
ATOM 705 C CA . GLY A 1 94 ? -3.703 12.584 -3.201 1.00 96.50 94 GLY A CA 1
ATOM 706 C C . GLY A 1 94 ? -3.086 12.153 -1.881 1.00 96.50 94 GLY A C 1
ATOM 707 O O . GLY A 1 94 ? -2.054 11.483 -1.878 1.00 96.50 94 GLY A O 1
ATOM 708 N N . THR A 1 95 ? -3.660 12.578 -0.756 1.00 97.44 95 THR A N 1
ATOM 709 C CA . THR A 1 95 ? -3.116 12.291 0.568 1.00 97.44 95 THR A CA 1
ATOM 710 C C . THR A 1 95 ? -4.205 11.851 1.534 1.00 97.44 95 THR A C 1
ATOM 712 O O . THR A 1 95 ? -5.368 12.232 1.439 1.00 97.44 95 THR A O 1
ATOM 715 N N . ARG A 1 96 ? -3.811 11.106 2.571 1.00 97.44 96 ARG A N 1
ATOM 716 C CA . ARG A 1 96 ? -4.721 10.746 3.673 1.00 97.44 96 ARG A CA 1
ATOM 717 C C . ARG A 1 96 ? -5.295 11.963 4.421 1.00 97.44 96 ARG A C 1
ATOM 719 O O . ARG A 1 96 ? -6.239 11.804 5.190 1.00 97.44 96 ARG A O 1
ATOM 726 N N . LYS A 1 97 ? -4.693 13.144 4.237 1.00 97.75 97 LYS A N 1
ATOM 727 C CA . LYS A 1 97 ? -5.049 14.400 4.904 1.00 97.75 97 LYS A CA 1
ATOM 728 C C . LYS A 1 97 ? -5.947 15.297 4.054 1.00 97.75 97 LYS A C 1
ATOM 730 O O . LYS A 1 97 ? -6.295 16.384 4.510 1.00 97.75 97 LYS A O 1
ATOM 735 N N . ASP A 1 98 ? -6.303 14.873 2.844 1.00 97.62 98 ASP A N 1
ATOM 736 C CA . ASP A 1 98 ? -7.182 15.650 1.978 1.00 97.62 98 ASP A CA 1
ATOM 737 C C . ASP A 1 98 ? -8.513 15.913 2.689 1.00 97.62 98 ASP A C 1
ATOM 739 O O . ASP A 1 98 ? -9.039 15.046 3.393 1.00 97.62 98 ASP A O 1
ATOM 743 N N . SER A 1 99 ? -9.088 17.102 2.503 1.00 97.44 99 SER A N 1
ATOM 744 C CA . SER A 1 99 ? -10.312 17.496 3.211 1.00 97.44 99 SER A CA 1
ATOM 745 C C . SER A 1 99 ? -11.477 16.531 2.965 1.00 97.44 99 SER A C 1
ATOM 747 O O . SER A 1 99 ? -12.271 16.294 3.873 1.00 97.44 99 SER A O 1
ATOM 749 N N . SER A 1 100 ? -11.552 15.920 1.778 1.00 95.00 100 SER A N 1
ATOM 750 C CA . SER A 1 100 ? -12.523 14.866 1.458 1.00 95.00 100 SER A CA 1
ATOM 751 C C . SER A 1 100 ? -12.333 13.617 2.326 1.00 95.00 100 SER A C 1
ATOM 753 O O . SER A 1 100 ? -13.311 13.092 2.860 1.00 95.00 100 SER A O 1
ATOM 755 N N . ALA A 1 101 ? -11.089 13.173 2.522 1.00 97.31 101 ALA A N 1
ATOM 756 C CA . ALA A 1 101 ? -10.746 12.029 3.362 1.00 97.31 101 ALA A CA 1
ATOM 757 C C . ALA A 1 101 ? -11.074 12.297 4.839 1.00 97.31 101 ALA A C 1
ATOM 759 O O . ALA A 1 101 ? -11.714 11.470 5.497 1.00 97.31 101 ALA A O 1
ATOM 760 N N . VAL A 1 102 ? -10.690 13.479 5.338 1.00 98.38 102 VAL A N 1
ATOM 761 C CA . VAL A 1 102 ? -10.975 13.930 6.709 1.00 98.38 102 VAL A CA 1
ATOM 762 C C . VAL A 1 102 ? -12.480 13.967 6.963 1.00 98.38 102 VAL A C 1
ATOM 764 O O . VAL A 1 102 ? -12.950 13.427 7.966 1.00 98.38 102 VAL A O 1
ATOM 767 N N . GLU A 1 103 ? -13.247 14.574 6.057 1.00 98.00 103 GLU A N 1
ATOM 768 C CA . GLU A 1 103 ? -14.697 14.711 6.204 1.00 98.00 103 GLU A CA 1
ATOM 769 C C . GLU A 1 103 ? -15.403 13.354 6.117 1.00 98.00 103 GLU A C 1
ATOM 771 O O . GLU A 1 103 ? -16.257 13.046 6.952 1.00 98.00 103 GLU A O 1
ATOM 776 N N . ALA A 1 104 ? -15.022 12.502 5.161 1.00 97.06 104 ALA A N 1
ATOM 777 C CA . ALA A 1 104 ? -15.580 11.161 5.029 1.00 97.06 104 ALA A CA 1
ATOM 778 C C . ALA A 1 104 ? -15.361 10.336 6.306 1.00 97.06 104 ALA A C 1
ATOM 780 O O . ALA A 1 104 ? -16.317 9.784 6.858 1.00 97.06 104 ALA A O 1
ATOM 781 N N . CYS A 1 105 ? -14.129 10.296 6.820 1.00 98.50 105 CYS A N 1
ATOM 782 C CA . CYS A 1 105 ? -13.806 9.527 8.021 1.00 98.50 105 CYS A CA 1
ATOM 783 C C . CYS A 1 105 ? -14.471 10.112 9.274 1.00 98.50 105 CYS A C 1
ATOM 785 O O . CYS A 1 105 ? -14.993 9.365 10.101 1.00 98.50 105 CYS A O 1
ATOM 787 N N . THR A 1 106 ? -14.547 11.440 9.381 1.00 98.50 106 THR A N 1
ATOM 788 C CA . THR A 1 106 ? -15.233 12.124 10.487 1.00 98.50 106 THR A CA 1
ATOM 789 C C . THR A 1 106 ? -16.733 11.825 10.488 1.00 98.50 106 THR A C 1
ATOM 791 O O . THR A 1 106 ? -17.313 11.564 11.543 1.00 98.50 106 THR A O 1
ATOM 794 N N . ARG A 1 107 ? -17.388 11.805 9.319 1.00 97.94 107 ARG A N 1
ATOM 795 C CA . ARG A 1 107 ? -18.804 11.416 9.210 1.00 97.94 107 ARG A CA 1
ATOM 796 C C . ARG A 1 107 ? -19.038 9.956 9.574 1.00 97.94 107 ARG A C 1
ATOM 798 O O . ARG A 1 107 ? -20.052 9.664 10.203 1.00 97.94 107 ARG A O 1
ATOM 805 N N . MET A 1 108 ? -18.127 9.056 9.209 1.00 97.88 108 MET A N 1
ATOM 806 C CA . MET A 1 108 ? -18.200 7.651 9.624 1.00 97.88 108 MET A CA 1
ATOM 807 C C . MET A 1 108 ? -18.065 7.520 11.145 1.00 97.88 108 MET A C 1
ATOM 809 O O . MET A 1 108 ? -18.894 6.859 11.770 1.00 97.88 108 MET A O 1
ATOM 813 N N . ALA A 1 109 ? -17.112 8.230 11.756 1.00 97.38 109 ALA A N 1
ATOM 814 C CA . ALA A 1 109 ? -16.965 8.268 13.209 1.00 97.38 109 ALA A CA 1
ATOM 815 C C . ALA A 1 109 ? -18.238 8.777 13.903 1.00 97.38 109 ALA A C 1
ATOM 817 O O . ALA A 1 109 ? -18.767 8.117 14.792 1.00 97.38 109 ALA A O 1
ATOM 818 N N . LYS A 1 110 ? -18.831 9.878 13.421 1.00 95.94 110 LYS A N 1
ATOM 819 C CA . LYS A 1 110 ? -20.115 10.404 13.933 1.00 95.94 110 LYS A CA 1
ATOM 820 C C . LYS A 1 110 ? -21.294 9.433 13.790 1.00 95.94 110 LYS A C 1
ATOM 822 O O . LYS A 1 110 ? -22.290 9.588 14.486 1.00 95.94 110 LYS A O 1
ATOM 827 N N . ARG A 1 111 ? -21.200 8.445 12.897 1.00 95.19 111 ARG A N 1
ATOM 828 C CA . ARG A 1 111 ? -22.203 7.384 12.697 1.00 95.19 111 ARG A CA 1
ATOM 829 C C . ARG A 1 111 ? -21.904 6.110 13.497 1.00 95.19 111 ARG A C 1
ATOM 831 O O . ARG A 1 111 ? -22.599 5.118 13.314 1.00 95.19 111 ARG A O 1
ATOM 838 N N . GLY A 1 112 ? -20.894 6.127 14.369 1.00 94.88 112 GLY A N 1
ATOM 839 C CA . GLY A 1 112 ? -20.568 5.018 15.269 1.00 94.88 112 GLY A CA 1
ATOM 840 C C . GLY A 1 112 ? -19.556 4.007 14.721 1.00 94.88 112 GLY A C 1
ATOM 841 O O . GLY A 1 112 ? -19.350 2.967 15.348 1.00 94.88 112 GLY A O 1
ATOM 842 N N . TYR A 1 113 ? -18.908 4.295 13.591 1.00 97.62 113 TYR A N 1
ATOM 843 C CA . TYR A 1 113 ? -17.806 3.490 13.057 1.00 97.62 113 TYR A CA 1
ATOM 844 C C . TYR A 1 113 ? -16.469 3.936 13.650 1.00 97.62 113 TYR A C 1
ATOM 846 O O . TYR A 1 113 ? -16.325 5.080 14.068 1.00 97.62 113 TYR A O 1
ATOM 854 N N . VAL A 1 114 ? -15.458 3.073 13.604 1.00 98.50 114 VAL A N 1
ATOM 855 C CA . VAL A 1 114 ? -14.068 3.552 13.572 1.00 98.50 114 VAL A CA 1
ATOM 856 C C . VAL A 1 114 ? -13.679 3.697 12.113 1.00 98.50 114 VAL A C 1
ATOM 858 O O . VAL A 1 114 ? -13.913 2.784 11.325 1.00 98.50 114 VAL A O 1
ATOM 861 N N . ALA A 1 115 ? -13.098 4.827 11.735 1.00 98.50 115 ALA A N 1
ATOM 862 C CA . ALA A 1 115 ? -12.612 5.065 10.387 1.00 98.50 115 ALA A CA 1
ATOM 863 C C . ALA A 1 115 ? -11.113 5.356 10.396 1.00 98.50 115 ALA A C 1
ATOM 865 O O . ALA A 1 115 ? -10.611 6.056 11.271 1.00 98.50 115 ALA A O 1
ATOM 866 N N . VAL A 1 116 ? -10.393 4.835 9.409 1.00 98.62 116 VAL A N 1
ATOM 867 C CA . VAL A 1 116 ? -8.973 5.124 9.210 1.00 98.62 116 VAL A CA 1
ATOM 868 C C . VAL A 1 116 ? -8.752 5.671 7.812 1.00 98.62 116 VAL A C 1
ATOM 870 O O . VAL A 1 116 ? -9.156 5.051 6.833 1.00 98.62 116 VAL A O 1
ATOM 873 N N . SER A 1 117 ? -8.094 6.822 7.717 1.00 98.75 117 SER A N 1
ATOM 874 C CA . SER A 1 117 ? -7.581 7.354 6.456 1.00 98.75 117 SER A CA 1
ATOM 875 C C . SER A 1 117 ? -6.123 6.932 6.327 1.00 98.75 117 SER A C 1
ATOM 877 O O . SER A 1 117 ? -5.275 7.387 7.101 1.00 98.75 117 SER A O 1
ATOM 879 N N . MET A 1 118 ? -5.820 6.017 5.403 1.00 98.62 118 MET A N 1
ATOM 880 C CA . MET A 1 118 ? -4.475 5.455 5.247 1.00 98.62 118 MET A CA 1
ATOM 881 C C . MET A 1 118 ? -3.735 6.032 4.038 1.00 98.62 118 MET A C 1
ATOM 883 O O . MET A 1 118 ? -4.304 6.212 2.966 1.00 98.62 118 MET A O 1
ATOM 887 N N . SER A 1 119 ? -2.440 6.288 4.210 1.00 98.56 119 SER A N 1
ATOM 888 C CA . SER A 1 119 ? -1.487 6.437 3.109 1.00 98.56 119 SER A CA 1
ATOM 889 C C . SER A 1 119 ? -1.080 5.060 2.593 1.00 98.56 119 SER A C 1
ATOM 891 O O . SER A 1 119 ? -1.028 4.123 3.373 1.00 98.56 119 SER A O 1
ATOM 893 N N . TYR A 1 120 ? -0.732 4.946 1.317 1.00 98.00 120 TYR A N 1
ATOM 894 C CA . TYR A 1 120 ? -0.131 3.754 0.708 1.00 98.00 120 TYR A CA 1
ATOM 895 C C . TYR A 1 120 ? 1.143 4.150 -0.049 1.00 98.00 120 TYR A C 1
ATOM 897 O O . TYR A 1 120 ? 1.365 5.333 -0.317 1.00 98.00 120 TYR A O 1
ATOM 905 N N . ARG A 1 121 ? 2.007 3.182 -0.363 1.00 97.88 121 ARG A N 1
ATOM 906 C CA . ARG A 1 121 ? 3.234 3.408 -1.128 1.00 97.88 121 ARG A CA 1
ATOM 907 C C . ARG A 1 121 ? 2.903 3.897 -2.529 1.00 97.88 121 ARG A C 1
ATOM 909 O O . ARG A 1 121 ? 2.051 3.349 -3.223 1.00 97.88 121 ARG A O 1
ATOM 916 N N . LEU A 1 122 ? 3.636 4.920 -2.930 1.00 97.56 122 LEU A N 1
ATOM 917 C CA . LEU A 1 122 ? 3.536 5.580 -4.223 1.00 97.56 122 LEU A CA 1
ATOM 918 C C . LEU A 1 122 ? 4.707 5.128 -5.116 1.00 97.56 122 LEU A C 1
ATOM 920 O O . LEU A 1 122 ? 5.536 4.319 -4.696 1.00 97.56 122 LEU A O 1
ATOM 924 N N . GLY A 1 123 ? 4.773 5.639 -6.342 1.00 96.06 123 GLY A N 1
ATOM 925 C CA . GLY A 1 123 ? 5.935 5.520 -7.224 1.00 96.06 123 GLY A CA 1
ATOM 926 C C . GLY A 1 123 ? 5.685 4.675 -8.465 1.00 96.06 123 GLY A C 1
ATOM 927 O O . GLY A 1 123 ? 5.783 3.454 -8.443 1.00 96.06 123 GLY A O 1
ATOM 928 N N . TRP A 1 124 ? 5.420 5.327 -9.584 1.00 96.56 124 TRP A N 1
ATOM 929 C CA . TRP A 1 124 ? 5.478 4.723 -10.913 1.00 96.56 124 TRP A CA 1
ATOM 930 C C . TRP A 1 124 ? 6.032 5.759 -11.890 1.00 96.56 124 TRP A C 1
ATOM 932 O O . TRP A 1 124 ? 6.178 6.925 -11.518 1.00 96.56 124 TRP A O 1
ATOM 942 N N . ASN A 1 125 ? 6.366 5.349 -13.114 1.00 95.44 125 ASN A N 1
ATOM 943 C CA . ASN A 1 125 ? 6.968 6.249 -14.092 1.00 95.44 125 ASN A CA 1
ATOM 944 C C . ASN A 1 125 ? 5.947 6.657 -15.172 1.00 95.44 125 ASN A C 1
ATOM 946 O O . ASN A 1 125 ? 5.822 5.949 -16.174 1.00 95.44 125 ASN A O 1
ATOM 950 N N . PRO A 1 126 ? 5.247 7.801 -15.024 1.00 94.88 126 PRO A N 1
ATOM 951 C CA . PRO A 1 126 ? 4.345 8.313 -16.057 1.00 94.88 126 PRO A CA 1
ATOM 952 C C . PRO A 1 126 ? 5.079 8.829 -17.299 1.00 94.88 126 PRO A C 1
ATOM 954 O O . PRO A 1 126 ? 4.444 9.035 -18.329 1.00 94.88 126 PRO A O 1
ATOM 957 N N . LEU A 1 127 ? 6.395 9.041 -17.212 1.00 95.38 127 LEU A N 1
ATOM 958 C CA . LEU A 1 127 ? 7.239 9.573 -18.283 1.00 95.38 127 LEU A CA 1
ATOM 959 C C . LEU A 1 127 ? 8.020 8.478 -19.021 1.00 95.38 127 LEU A C 1
ATOM 961 O O . LEU A 1 127 ? 8.841 8.799 -19.877 1.00 95.38 127 LEU A O 1
ATOM 965 N N . ALA A 1 128 ? 7.792 7.195 -18.706 1.00 96.19 128 ALA A N 1
ATOM 966 C CA . ALA A 1 128 ? 8.420 6.100 -19.441 1.00 96.19 128 ALA A CA 1
ATOM 967 C C . ALA A 1 128 ? 8.074 6.199 -20.934 1.00 96.19 128 ALA A C 1
ATOM 969 O O . ALA A 1 128 ? 6.980 6.651 -21.288 1.00 96.19 128 ALA A O 1
ATOM 970 N N . ALA A 1 129 ? 9.010 5.809 -21.802 1.00 97.19 129 ALA A N 1
ATOM 971 C CA . ALA A 1 129 ? 8.930 6.079 -23.234 1.00 97.19 129 ALA A CA 1
ATOM 972 C C . ALA A 1 129 ? 7.712 5.399 -23.872 1.00 97.19 129 ALA A C 1
ATOM 974 O O . ALA A 1 129 ? 6.967 6.018 -24.639 1.00 97.19 129 ALA A O 1
ATOM 975 N N . THR A 1 130 ? 7.464 4.144 -23.504 1.00 96.62 130 THR A N 1
ATOM 976 C CA . THR A 1 130 ? 6.392 3.335 -24.082 1.00 96.62 130 THR A CA 1
ATOM 977 C C . THR A 1 130 ? 5.157 3.275 -23.186 1.00 96.62 130 THR A C 1
ATOM 979 O O . THR A 1 130 ? 5.224 3.363 -21.959 1.00 96.62 130 THR A O 1
ATOM 982 N N . GLU A 1 131 ? 3.988 3.075 -23.799 1.00 94.50 131 GLU A N 1
ATOM 983 C CA . GLU A 1 131 ? 2.759 2.797 -23.048 1.00 94.50 131 GLU A CA 1
ATOM 984 C C . GLU A 1 131 ? 2.891 1.526 -22.196 1.00 94.50 131 GLU A C 1
ATOM 986 O O . GLU A 1 131 ? 2.377 1.475 -21.079 1.00 94.50 131 GLU A O 1
ATOM 991 N N . LEU A 1 132 ? 3.618 0.526 -22.702 1.00 93.50 132 LEU A N 1
ATOM 992 C CA . LEU A 1 132 ? 3.820 -0.754 -22.035 1.00 93.50 132 LEU A CA 1
ATOM 993 C C . LEU A 1 132 ? 4.574 -0.592 -20.705 1.00 93.50 132 LEU A C 1
ATOM 995 O O . LEU A 1 132 ? 4.137 -1.116 -19.682 1.00 93.50 132 LEU A O 1
ATOM 999 N N . GLU A 1 133 ? 5.648 0.199 -20.684 1.00 94.81 133 GLU A N 1
ATOM 1000 C CA . GLU A 1 133 ? 6.417 0.497 -19.466 1.00 94.81 133 GLU A CA 1
ATOM 1001 C C . GLU A 1 133 ? 5.610 1.335 -18.463 1.00 94.81 133 GLU A C 1
ATOM 1003 O O . GLU A 1 133 ? 5.620 1.065 -17.255 1.00 94.81 133 GLU A O 1
ATOM 1008 N N . ARG A 1 134 ? 4.862 2.335 -18.953 1.00 96.12 134 ARG A N 1
ATOM 1009 C CA . ARG A 1 134 ? 3.954 3.143 -18.120 1.00 96.12 134 ARG A CA 1
ATOM 1010 C C . ARG A 1 134 ? 2.900 2.257 -17.452 1.00 96.12 134 ARG A C 1
ATOM 1012 O O . ARG A 1 134 ? 2.712 2.331 -16.239 1.00 96.12 134 ARG A O 1
ATOM 1019 N N . ARG A 1 135 ? 2.268 1.365 -18.221 1.00 94.44 135 ARG A N 1
ATOM 1020 C CA . ARG A 1 135 ? 1.285 0.389 -17.730 1.00 94.44 135 ARG A CA 1
ATOM 1021 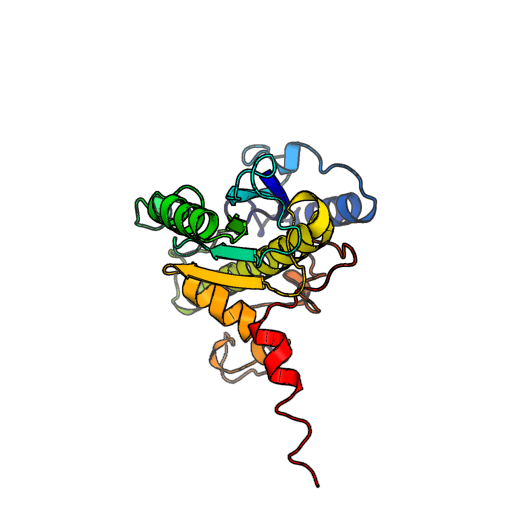C C . ARG A 1 135 ? 1.895 -0.536 -16.683 1.00 94.44 135 ARG A C 1
ATOM 1023 O O . ARG A 1 135 ? 1.344 -0.655 -15.592 1.00 94.44 135 ARG A O 1
ATOM 1030 N N . GLY A 1 136 ? 3.034 -1.153 -16.991 1.00 94.38 136 GLY A N 1
ATOM 1031 C CA . GLY A 1 136 ? 3.709 -2.075 -16.082 1.00 94.38 136 GLY A CA 1
ATOM 1032 C C . GLY A 1 136 ? 4.074 -1.417 -14.755 1.00 94.38 136 GLY A C 1
ATOM 1033 O O . GLY A 1 136 ? 3.742 -1.938 -13.690 1.00 94.38 136 GLY A O 1
ATOM 1034 N N . SER A 1 137 ? 4.690 -0.234 -14.793 1.00 95.38 137 SER A N 1
ATOM 1035 C CA . SER A 1 137 ? 5.074 0.477 -13.568 1.00 95.38 137 SER A CA 1
ATOM 1036 C C . SER A 1 137 ? 3.868 0.909 -12.722 1.00 95.38 137 SER A C 1
ATOM 1038 O O . SER A 1 137 ? 3.919 0.778 -11.496 1.00 95.38 137 SER A O 1
ATOM 1040 N N . LEU A 1 138 ? 2.760 1.339 -13.340 1.00 95.25 138 LEU A N 1
ATOM 1041 C CA . LEU A 1 138 ? 1.523 1.658 -12.619 1.00 95.25 138 LEU A CA 1
ATOM 1042 C C . LEU A 1 138 ? 0.905 0.411 -11.971 1.00 95.25 138 LEU A C 1
ATOM 1044 O O . LEU A 1 138 ? 0.549 0.455 -10.794 1.00 95.25 138 LEU A O 1
ATOM 1048 N N . LEU A 1 139 ? 0.818 -0.713 -12.693 1.00 94.25 139 LEU A N 1
ATOM 1049 C CA . LEU A 1 139 ? 0.298 -1.976 -12.148 1.00 94.25 139 LEU A CA 1
ATOM 1050 C C . LEU A 1 139 ? 1.096 -2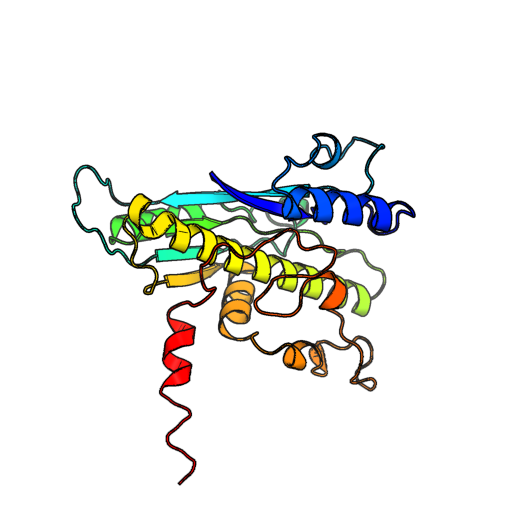.433 -10.921 1.00 94.25 139 LEU A C 1
ATOM 1052 O O . LEU A 1 139 ? 0.502 -2.798 -9.907 1.00 94.25 139 LEU A O 1
ATOM 1056 N N . ASN A 1 140 ? 2.426 -2.324 -10.970 1.00 94.38 140 ASN A N 1
ATOM 1057 C CA . ASN A 1 140 ? 3.287 -2.598 -9.820 1.00 94.38 140 ASN A CA 1
ATOM 1058 C C . ASN A 1 140 ? 2.987 -1.659 -8.642 1.00 94.38 140 ASN A C 1
ATOM 1060 O O . ASN A 1 140 ? 2.887 -2.118 -7.505 1.00 94.38 140 ASN A O 1
ATOM 1064 N N . ALA A 1 141 ? 2.792 -0.358 -8.882 1.00 95.81 141 ALA A N 1
ATOM 1065 C CA . ALA A 1 141 ? 2.438 0.582 -7.819 1.00 95.81 141 ALA A CA 1
ATOM 1066 C C . ALA A 1 141 ? 1.101 0.233 -7.148 1.00 95.81 141 ALA A C 1
ATOM 1068 O O . ALA A 1 141 ? 1.009 0.250 -5.919 1.00 95.81 141 ALA A O 1
ATOM 1069 N N . ILE A 1 142 ? 0.090 -0.159 -7.928 1.00 94.38 142 ILE A N 1
ATOM 1070 C CA . ILE A 1 142 ? -1.220 -0.558 -7.392 1.00 94.38 142 ILE A CA 1
ATOM 1071 C C . ILE A 1 142 ? -1.132 -1.882 -6.636 1.00 94.38 142 ILE A C 1
ATOM 1073 O O . ILE A 1 142 ? -1.721 -2.006 -5.560 1.00 94.38 142 ILE A O 1
ATOM 1077 N N . TYR A 1 143 ? -0.350 -2.841 -7.136 1.00 93.94 143 TYR A N 1
ATOM 1078 C CA . TYR A 1 143 ? -0.092 -4.084 -6.420 1.00 93.94 143 TYR A CA 1
ATOM 1079 C C . TYR A 1 143 ? 0.553 -3.798 -5.060 1.00 93.94 143 TYR A C 1
ATOM 1081 O O . TYR A 1 143 ? 0.065 -4.260 -4.038 1.00 93.94 143 TYR A O 1
ATOM 1089 N N . ARG A 1 144 ? 1.561 -2.925 -4.977 1.00 95.12 144 ARG A N 1
ATOM 1090 C CA . ARG A 1 144 ? 2.161 -2.542 -3.684 1.00 95.12 144 ARG A CA 1
ATOM 1091 C C . ARG A 1 144 ? 1.179 -1.845 -2.745 1.00 95.12 144 ARG A C 1
ATOM 1093 O O . ARG A 1 144 ? 1.141 -2.184 -1.563 1.00 95.12 144 ARG A O 1
ATOM 1100 N N . ALA A 1 145 ? 0.350 -0.938 -3.260 1.00 96.19 145 ALA A N 1
ATOM 1101 C CA . ALA A 1 145 ? -0.691 -0.290 -2.466 1.00 96.19 145 ALA A CA 1
ATOM 1102 C C . ALA A 1 145 ? -1.677 -1.312 -1.875 1.00 96.19 145 ALA A C 1
ATOM 1104 O O . ALA A 1 145 ? -2.121 -1.176 -0.734 1.00 96.19 145 ALA A O 1
ATOM 1105 N N . LEU A 1 146 ? -1.962 -2.391 -2.608 1.00 93.81 146 LEU A N 1
ATOM 1106 C CA . LEU A 1 146 ? -2.787 -3.490 -2.126 1.00 93.81 146 LEU A CA 1
ATOM 1107 C C . LEU A 1 146 ? -2.170 -4.208 -0.911 1.00 93.81 146 LEU A C 1
ATOM 1109 O O . LEU A 1 146 ? -2.884 -4.500 0.057 1.00 93.81 146 LEU A O 1
ATOM 1113 N N . HIS A 1 147 ? -0.854 -4.445 -0.911 1.00 94.56 147 HIS A N 1
ATOM 1114 C CA . HIS A 1 147 ? -0.151 -4.963 0.270 1.00 94.56 147 HIS A CA 1
ATOM 1115 C C . HIS A 1 147 ? -0.313 -4.027 1.471 1.00 94.56 147 HIS A C 1
ATOM 1117 O O . HIS A 1 147 ? -0.519 -4.494 2.593 1.00 94.56 147 HIS A O 1
ATOM 1123 N N . ASP A 1 148 ? -0.261 -2.717 1.240 1.00 97.62 148 ASP A N 1
ATOM 1124 C CA . ASP A 1 148 ? -0.341 -1.710 2.298 1.00 97.62 148 ASP A CA 1
ATOM 1125 C C . ASP A 1 148 ? -1.736 -1.656 2.925 1.00 97.62 148 ASP A C 1
ATOM 1127 O O . ASP A 1 148 ? -1.848 -1.569 4.147 1.00 97.62 148 ASP A O 1
ATOM 1131 N N . VAL A 1 149 ? -2.801 -1.799 2.126 1.00 97.00 149 VAL A N 1
ATOM 1132 C CA . VAL A 1 149 ? -4.181 -1.934 2.634 1.00 97.00 149 VAL A CA 1
ATOM 1133 C C . VAL A 1 149 ? -4.299 -3.170 3.514 1.00 97.00 149 VAL A C 1
ATOM 1135 O O . VAL A 1 149 ? -4.837 -3.125 4.620 1.00 97.00 149 VAL A O 1
ATOM 1138 N N . ARG A 1 150 ? -3.759 -4.296 3.048 1.00 94.81 150 ARG A N 1
ATOM 1139 C CA . ARG A 1 150 ? -3.810 -5.569 3.776 1.00 94.81 150 ARG A CA 1
ATOM 1140 C C . ARG A 1 150 ? -2.992 -5.509 5.064 1.00 94.81 150 ARG A C 1
ATOM 1142 O O . ARG A 1 150 ? -3.406 -6.086 6.068 1.00 94.81 150 ARG A O 1
ATOM 1149 N N . GLN A 1 151 ? -1.886 -4.770 5.065 1.00 97.25 151 GLN A N 1
ATOM 1150 C CA . GLN A 1 151 ? -1.114 -4.488 6.268 1.00 97.25 151 GLN A CA 1
ATOM 1151 C C . GLN A 1 151 ? -1.860 -3.568 7.236 1.00 97.25 151 GLN A C 1
ATOM 1153 O O . GLN A 1 151 ? -1.863 -3.852 8.430 1.00 97.25 151 GLN A O 1
ATOM 1158 N N . CYS A 1 152 ? -2.530 -2.522 6.750 1.00 98.06 152 CYS A N 1
ATOM 1159 C CA . CYS A 1 152 ? -3.369 -1.656 7.578 1.00 98.06 152 CYS A CA 1
ATOM 1160 C C . CYS A 1 152 ? -4.486 -2.464 8.259 1.00 98.06 152 CYS A C 1
ATOM 1162 O O . CYS A 1 152 ? -4.657 -2.383 9.473 1.00 98.06 152 CYS A O 1
ATOM 1164 N N . VAL A 1 153 ? -5.166 -3.348 7.518 1.00 97.56 153 VAL A N 1
ATOM 1165 C CA . VAL A 1 153 ? -6.168 -4.274 8.076 1.00 97.56 153 VAL A CA 1
ATOM 1166 C C . VAL A 1 153 ? -5.562 -5.157 9.167 1.00 97.56 153 VAL A C 1
ATOM 1168 O O . VAL A 1 153 ? -6.110 -5.238 10.266 1.00 97.56 153 VAL A O 1
ATOM 1171 N N . ARG A 1 154 ? -4.414 -5.793 8.905 1.00 97.19 154 ARG A N 1
ATOM 1172 C CA . ARG A 1 154 ? -3.716 -6.619 9.901 1.00 97.19 154 ARG A CA 1
ATOM 1173 C C . ARG A 1 154 ? -3.322 -5.824 11.143 1.00 97.19 154 ARG A C 1
ATOM 1175 O O . ARG A 1 154 ? -3.451 -6.343 12.250 1.00 97.19 154 ARG A O 1
ATOM 1182 N N . PHE A 1 155 ? -2.847 -4.592 10.973 1.00 98.06 155 PHE A N 1
ATOM 1183 C CA . PHE A 1 155 ? -2.496 -3.702 12.075 1.00 98.06 155 PHE A CA 1
ATOM 1184 C C . PHE A 1 155 ? -3.726 -3.381 12.927 1.00 98.06 155 PHE A C 1
ATOM 1186 O O . PHE A 1 155 ? -3.684 -3.541 14.145 1.00 98.06 155 PHE A O 1
ATOM 1193 N N . MET A 1 156 ? -4.838 -2.996 12.298 1.00 98.38 156 MET A N 1
ATOM 1194 C CA . MET A 1 156 ? -6.066 -2.664 13.018 1.00 98.38 156 MET A CA 1
ATOM 1195 C C . MET A 1 156 ? -6.631 -3.871 13.763 1.00 98.38 156 MET A C 1
ATOM 1197 O O . MET A 1 156 ? -6.990 -3.741 14.928 1.00 98.38 156 MET A O 1
ATOM 1201 N N . LYS A 1 157 ? -6.633 -5.063 13.153 1.00 97.94 157 LYS A N 1
ATOM 1202 C CA . LYS A 1 157 ? -7.058 -6.293 13.841 1.00 97.94 157 LYS A CA 1
ATOM 1203 C C . LYS A 1 157 ? -6.186 -6.625 15.051 1.00 97.94 157 LYS A C 1
ATOM 1205 O O . LYS A 1 157 ? -6.714 -7.025 16.081 1.00 97.94 157 LYS A O 1
ATOM 1210 N N . ALA A 1 158 ? -4.870 -6.438 14.947 1.00 97.88 158 ALA A N 1
ATOM 1211 C CA . ALA A 1 158 ? -3.954 -6.686 16.063 1.00 97.88 158 ALA A CA 1
ATOM 1212 C C . ALA A 1 158 ? -4.191 -5.714 17.230 1.00 97.88 158 ALA A C 1
ATOM 1214 O O . ALA A 1 158 ? -3.925 -6.053 18.376 1.00 97.88 158 ALA A O 1
ATOM 1215 N N . ASN A 1 159 ? -4.739 -4.533 16.936 1.00 97.88 159 ASN A N 1
ATOM 1216 C CA . ASN A 1 159 ? -5.061 -3.491 17.905 1.00 97.88 159 ASN A CA 1
ATOM 1217 C C . ASN A 1 159 ? -6.576 -3.354 18.133 1.00 97.88 159 ASN A C 1
ATOM 1219 O O . ASN A 1 159 ? -7.052 -2.288 18.523 1.00 97.88 159 ASN A O 1
ATOM 1223 N N . ALA A 1 160 ? -7.350 -4.418 17.881 1.00 97.69 160 ALA A N 1
ATOM 1224 C CA . ALA A 1 160 ? -8.808 -4.343 17.892 1.00 97.69 160 ALA A CA 1
ATOM 1225 C C . ALA A 1 160 ? -9.370 -3.880 19.244 1.00 97.69 160 ALA A C 1
ATOM 1227 O O . ALA A 1 160 ? -10.274 -3.048 19.279 1.00 97.69 160 ALA A O 1
ATOM 1228 N N . THR A 1 161 ? -8.784 -4.357 20.345 1.00 96.94 161 THR A N 1
ATOM 1229 C CA . THR A 1 161 ? -9.147 -3.950 21.709 1.00 96.94 161 THR A CA 1
ATOM 1230 C C . THR A 1 161 ? -8.880 -2.464 21.950 1.00 96.94 161 THR A C 1
ATOM 1232 O O . THR A 1 161 ? -9.738 -1.776 22.494 1.00 96.94 161 THR A O 1
ATOM 1235 N N . THR A 1 162 ? -7.730 -1.954 21.499 1.00 96.62 162 THR A N 1
ATOM 1236 C CA . THR A 1 162 ? -7.333 -0.544 21.657 1.00 96.62 162 THR A CA 1
ATOM 1237 C C . THR A 1 162 ? -8.301 0.403 20.951 1.00 96.62 162 THR A C 1
ATOM 1239 O O . THR A 1 162 ? -8.680 1.429 21.508 1.00 96.62 162 THR A O 1
ATOM 1242 N N . TYR A 1 163 ? -8.737 0.042 19.742 1.00 97.06 163 TYR A N 1
ATOM 1243 C CA . TYR A 1 163 ? -9.658 0.857 18.942 1.00 97.06 163 TYR A CA 1
ATOM 1244 C C . TYR A 1 163 ? -11.130 0.468 19.109 1.00 97.06 163 TYR A C 1
ATOM 1246 O O . TYR A 1 163 ? -11.977 0.997 18.398 1.00 97.06 163 TYR A O 1
ATOM 1254 N N . ARG A 1 164 ? -11.463 -0.472 20.007 1.00 97.31 164 ARG A N 1
ATOM 1255 C CA . ARG A 1 164 ? -12.841 -0.956 20.224 1.00 97.31 164 ARG A CA 1
ATOM 1256 C C . ARG A 1 164 ? -13.549 -1.378 18.927 1.00 97.31 164 ARG A C 1
ATOM 1258 O O . ARG A 1 164 ? -14.734 -1.100 18.719 1.00 97.31 164 ARG A O 1
ATOM 1265 N N . ILE A 1 165 ? -12.815 -2.044 18.035 1.00 98.06 165 ILE A N 1
ATOM 1266 C CA . ILE A 1 165 ? -13.351 -2.542 16.764 1.00 98.06 165 ILE A CA 1
ATOM 1267 C C . ILE A 1 165 ? -13.645 -4.038 16.820 1.00 98.06 165 ILE A C 1
ATOM 1269 O O . ILE A 1 165 ? -12.978 -4.814 17.502 1.00 98.06 165 ILE A O 1
ATOM 1273 N N . ASN A 1 166 ? -14.615 -4.461 16.018 1.00 97.31 166 ASN A N 1
ATOM 1274 C CA . ASN A 1 166 ? -14.834 -5.861 15.705 1.00 97.31 166 ASN A CA 1
ATOM 1275 C C . ASN A 1 166 ? -13.926 -6.266 14.523 1.00 97.31 166 ASN A C 1
ATOM 1277 O O . ASN A 1 166 ? -14.143 -5.792 13.401 1.00 97.31 166 ASN A O 1
ATOM 1281 N N . PRO A 1 167 ? -12.944 -7.168 14.717 1.00 95.94 167 PRO A N 1
ATOM 1282 C CA . PRO A 1 167 ? -11.970 -7.534 13.682 1.00 95.94 167 PRO A CA 1
ATOM 1283 C C . PRO A 1 167 ? -12.574 -8.308 12.494 1.00 95.94 167 PRO A C 1
ATOM 1285 O O . PRO A 1 167 ? -11.881 -8.534 11.498 1.00 95.94 167 PRO A O 1
ATOM 1288 N N . ASN A 1 168 ? -13.852 -8.691 12.573 1.00 95.75 168 ASN A N 1
ATOM 1289 C CA . ASN A 1 168 ? -14.593 -9.370 11.507 1.00 95.75 168 ASN A CA 1
ATOM 1290 C C . ASN A 1 168 ? -15.537 -8.420 10.746 1.00 95.75 168 ASN A C 1
ATOM 1292 O O . ASN A 1 168 ? -16.081 -8.788 9.709 1.00 95.75 168 ASN A O 1
ATOM 1296 N N . LYS A 1 169 ? -15.714 -7.175 11.210 1.00 96.31 169 LYS A N 1
ATOM 1297 C CA . LYS A 1 169 ? -16.555 -6.160 10.555 1.00 96.31 169 LYS A CA 1
ATOM 1298 C C . LYS A 1 169 ? -15.693 -5.045 9.974 1.00 96.31 169 LYS A C 1
ATOM 1300 O O . LYS A 1 169 ? -15.626 -3.953 10.524 1.00 96.31 169 LYS A O 1
ATOM 1305 N N . ILE A 1 170 ? -15.027 -5.333 8.859 1.00 97.25 170 ILE A N 1
ATOM 1306 C CA . ILE A 1 170 ? -14.132 -4.391 8.176 1.00 97.25 170 ILE A CA 1
ATOM 1307 C C . ILE A 1 170 ? -14.631 -4.097 6.763 1.00 97.25 170 ILE A C 1
ATOM 1309 O O . ILE A 1 170 ? -14.814 -5.012 5.956 1.00 97.25 170 ILE A O 1
ATOM 1313 N N . ILE A 1 171 ? -14.796 -2.811 6.475 1.00 96.62 171 ILE A N 1
ATOM 1314 C CA . ILE A 1 171 ? -15.165 -2.246 5.179 1.00 96.62 171 ILE A CA 1
ATOM 1315 C C . ILE A 1 171 ? -13.937 -1.535 4.612 1.00 96.62 171 ILE A C 1
ATOM 1317 O O . ILE A 1 171 ? -13.268 -0.794 5.328 1.00 96.62 171 ILE A O 1
ATOM 1321 N N . VAL A 1 172 ? -13.656 -1.737 3.327 1.00 96.75 172 VAL A N 1
ATOM 1322 C CA . VAL A 1 172 ? -12.626 -0.992 2.592 1.00 96.75 172 VAL A CA 1
ATOM 1323 C C . VAL A 1 172 ? -13.326 -0.155 1.534 1.00 96.75 172 VAL A C 1
ATOM 1325 O O . VAL A 1 172 ? -14.151 -0.666 0.778 1.00 96.75 172 VAL A O 1
ATOM 1328 N N . LEU A 1 173 ? -13.023 1.135 1.493 1.00 94.75 173 LEU A N 1
ATOM 1329 C CA . LEU A 1 173 ? -13.576 2.070 0.525 1.00 94.75 173 LEU A CA 1
ATOM 1330 C C . LEU A 1 173 ? -12.483 3.009 0.029 1.00 94.75 173 LEU A C 1
ATOM 1332 O O . LEU A 1 173 ? -11.481 3.228 0.708 1.00 94.75 173 LEU A O 1
ATOM 1336 N N . GLY A 1 174 ? -12.669 3.574 -1.155 1.00 95.38 174 GLY A N 1
ATOM 1337 C CA . GLY A 1 174 ? -11.692 4.510 -1.673 1.00 95.38 174 GLY A CA 1
ATOM 1338 C C . GLY A 1 174 ? -12.227 5.412 -2.763 1.00 95.38 174 GLY A C 1
ATOM 1339 O O . GLY A 1 174 ? -13.281 5.171 -3.349 1.00 95.38 174 GLY A O 1
ATOM 1340 N N . GLU A 1 175 ? -11.471 6.471 -2.995 1.00 95.44 175 GLU A N 1
ATOM 1341 C CA . GLU A 1 175 ? -11.797 7.580 -3.882 1.00 95.44 175 GLU A CA 1
ATOM 1342 C C . GLU A 1 175 ? -10.775 7.633 -5.021 1.00 95.44 175 GLU A C 1
ATOM 1344 O O . GLU A 1 175 ? -9.575 7.488 -4.787 1.00 95.44 175 GLU A O 1
ATOM 1349 N N . GLY A 1 176 ? -11.247 7.774 -6.266 1.00 94.88 176 GLY A N 1
ATOM 1350 C CA . GLY A 1 176 ? -10.400 7.745 -7.463 1.00 94.88 176 GLY A CA 1
ATOM 1351 C C . GLY A 1 176 ? -9.492 6.512 -7.483 1.00 94.88 176 GLY A C 1
ATOM 1352 O O . GLY A 1 176 ? -9.973 5.381 -7.571 1.00 94.88 176 GLY A O 1
ATOM 1353 N N . THR A 1 177 ? -8.184 6.730 -7.322 1.00 96.25 177 THR A N 1
ATOM 1354 C CA . THR A 1 177 ? -7.192 5.652 -7.182 1.00 96.25 177 THR A CA 1
ATOM 1355 C C . THR A 1 177 ? -7.493 4.666 -6.062 1.00 96.25 177 THR A C 1
ATOM 1357 O O . THR A 1 177 ? -7.379 3.454 -6.250 1.00 96.25 177 THR A O 1
ATOM 1360 N N . GLY A 1 178 ? -7.964 5.153 -4.918 1.00 97.06 178 GLY A N 1
ATOM 1361 C CA . GLY A 1 178 ? -8.372 4.291 -3.818 1.00 97.06 178 GLY A CA 1
ATOM 1362 C C . GLY A 1 178 ? -9.543 3.374 -4.170 1.00 97.06 178 GLY A C 1
ATOM 1363 O O . GLY A 1 178 ? -9.659 2.294 -3.594 1.00 97.06 178 GLY A O 1
ATOM 1364 N N . GLY A 1 179 ? -10.391 3.762 -5.128 1.00 95.12 179 GLY A N 1
ATOM 1365 C CA . GLY A 1 179 ? -11.537 2.968 -5.567 1.00 95.12 179 GLY A CA 1
ATOM 1366 C C . GLY A 1 179 ? -11.112 1.661 -6.233 1.00 95.12 179 GLY A C 1
ATOM 1367 O O . GLY A 1 179 ? -11.557 0.586 -5.827 1.00 95.12 179 GLY A O 1
ATOM 1368 N N . TYR A 1 180 ? -10.192 1.721 -7.199 1.00 91.44 180 TYR A N 1
ATOM 1369 C CA . TYR A 1 180 ? -9.689 0.499 -7.828 1.00 91.44 180 TYR A CA 1
ATOM 1370 C C . TYR A 1 180 ? -8.713 -0.278 -6.932 1.00 91.44 180 TYR A C 1
ATOM 1372 O O . TYR A 1 180 ? -8.672 -1.500 -7.039 1.00 91.44 180 TYR A O 1
ATOM 1380 N N . ILE A 1 181 ? -7.998 0.365 -5.995 1.00 95.81 181 ILE A N 1
ATOM 1381 C CA . ILE A 1 181 ? -7.238 -0.362 -4.958 1.00 95.81 181 ILE A CA 1
ATOM 1382 C C . ILE A 1 181 ? -8.198 -1.153 -4.054 1.00 95.81 181 ILE A C 1
ATOM 1384 O O . ILE A 1 181 ? -7.942 -2.319 -3.757 1.00 95.81 181 ILE A O 1
ATOM 1388 N N . SER A 1 182 ? -9.321 -0.553 -3.644 1.00 94.69 182 SER A N 1
ATOM 1389 C CA . SER A 1 182 ? -10.354 -1.234 -2.852 1.00 94.69 182 SER A CA 1
ATOM 1390 C C . SER A 1 182 ? -10.965 -2.413 -3.616 1.00 94.69 182 SER A C 1
ATOM 1392 O O . SER A 1 182 ? -11.099 -3.512 -3.070 1.00 94.69 182 SER A O 1
ATOM 1394 N N . LEU A 1 183 ? -11.258 -2.227 -4.907 1.00 91.88 183 LEU A N 1
ATOM 1395 C CA . LEU A 1 183 ? -11.751 -3.305 -5.761 1.00 91.88 183 LEU A CA 1
ATOM 1396 C C . LEU A 1 183 ? -10.723 -4.437 -5.879 1.00 91.88 183 LEU A C 1
ATOM 1398 O O . LEU A 1 183 ? -11.059 -5.584 -5.594 1.00 91.88 183 LEU A O 1
ATOM 1402 N N . ALA A 1 184 ? -9.466 -4.116 -6.197 1.00 90.12 184 ALA A N 1
ATOM 1403 C CA . ALA A 1 184 ? -8.378 -5.091 -6.251 1.00 90.12 184 ALA A CA 1
ATOM 1404 C C . ALA A 1 184 ? -8.198 -5.817 -4.909 1.00 90.12 184 ALA A C 1
ATOM 1406 O O . ALA A 1 184 ? -7.924 -7.014 -4.880 1.00 90.12 184 ALA A O 1
ATOM 1407 N N . HIS A 1 185 ? -8.422 -5.137 -3.781 1.00 90.56 185 HIS A N 1
ATOM 1408 C CA . HIS A 1 185 ? -8.401 -5.772 -2.469 1.00 90.56 185 HIS A CA 1
ATOM 1409 C C . HIS A 1 185 ? -9.463 -6.847 -2.299 1.00 90.56 185 HIS A C 1
ATOM 1411 O O . HIS A 1 185 ? -9.161 -7.901 -1.726 1.00 90.56 185 HIS A O 1
ATOM 1417 N N . ALA A 1 186 ? -10.665 -6.595 -2.809 1.00 88.00 186 ALA A N 1
ATOM 1418 C CA . ALA A 1 186 ? -11.771 -7.535 -2.764 1.00 88.00 186 ALA A CA 1
ATOM 1419 C C . ALA A 1 186 ? -11.638 -8.681 -3.782 1.00 88.00 186 ALA A C 1
ATOM 1421 O O . ALA A 1 186 ? -12.182 -9.757 -3.527 1.00 88.00 186 ALA A O 1
ATOM 1422 N N . THR A 1 187 ? -10.958 -8.465 -4.914 1.00 86.38 187 THR A N 1
ATOM 1423 C CA . THR A 1 187 ? -10.979 -9.409 -6.044 1.00 86.38 187 THR A CA 1
ATOM 1424 C C . THR A 1 187 ? -9.677 -10.146 -6.314 1.00 86.38 187 THR A C 1
ATOM 1426 O O . THR A 1 187 ? -9.775 -11.271 -6.768 1.00 86.38 187 THR A O 1
ATOM 1429 N N . LEU A 1 188 ? -8.502 -9.555 -6.064 1.00 86.56 188 LEU A N 1
ATOM 1430 C CA . LEU A 1 188 ? -7.211 -10.153 -6.428 1.00 86.56 188 LEU A CA 1
ATOM 1431 C C . LEU A 1 188 ? -6.695 -11.046 -5.296 1.00 86.56 188 LEU A C 1
ATOM 1433 O O . LEU A 1 188 ? -6.102 -10.549 -4.324 1.00 86.56 188 LEU A O 1
ATOM 1437 N N . ASP A 1 189 ? -6.947 -12.349 -5.373 1.00 80.69 189 ASP A N 1
ATOM 1438 C CA . ASP A 1 189 ? -6.595 -13.280 -4.300 1.00 80.69 189 ASP A CA 1
ATOM 1439 C C . ASP A 1 189 ? -5.953 -14.602 -4.707 1.00 80.69 189 ASP A C 1
ATOM 1441 O O . ASP A 1 189 ? -5.471 -15.305 -3.806 1.00 80.69 189 ASP A O 1
ATOM 1445 N N . ASP A 1 190 ? -5.824 -14.846 -6.008 1.00 84.69 190 ASP A N 1
ATOM 1446 C CA . ASP A 1 190 ? -5.007 -15.904 -6.586 1.00 84.69 190 ASP A CA 1
ATOM 1447 C C . ASP A 1 190 ? -3.818 -15.299 -7.351 1.00 84.69 190 ASP A C 1
ATOM 1449 O O . ASP A 1 190 ? -3.957 -14.363 -8.135 1.00 84.69 190 ASP A O 1
ATOM 1453 N N . VAL A 1 191 ? -2.620 -15.846 -7.129 1.00 83.69 191 VAL A N 1
ATOM 1454 C CA . VAL A 1 191 ? -1.411 -15.431 -7.853 1.00 83.69 191 VAL A CA 1
ATOM 1455 C C . VAL A 1 191 ? -1.547 -15.678 -9.358 1.00 83.69 191 VAL A C 1
ATOM 1457 O O . VAL A 1 191 ? -0.977 -14.932 -10.148 1.00 83.69 191 VAL A O 1
ATOM 1460 N N . GLN A 1 192 ? -2.343 -16.670 -9.770 1.00 88.12 192 GLN A N 1
ATOM 1461 C CA . GLN A 1 192 ? -2.602 -16.961 -11.182 1.00 88.12 192 GLN A CA 1
ATOM 1462 C C . GLN A 1 192 ? -3.330 -15.813 -11.895 1.00 88.12 192 GLN A C 1
ATOM 1464 O O . GLN A 1 192 ? -3.170 -15.635 -13.102 1.00 88.12 192 GLN A O 1
ATOM 1469 N N . GLU A 1 193 ? -4.065 -14.970 -11.164 1.00 88.69 193 GLU A N 1
ATOM 1470 C CA . GLU A 1 193 ? -4.729 -13.790 -11.728 1.00 88.69 193 GLU A CA 1
ATOM 1471 C C . GLU A 1 193 ? -3.726 -12.726 -12.201 1.00 88.69 193 GLU A C 1
ATOM 1473 O O . GLU A 1 193 ? -4.066 -11.905 -13.052 1.00 88.69 193 GLU A O 1
ATOM 1478 N N . LEU A 1 194 ? -2.474 -12.764 -11.723 1.00 89.62 194 LEU A N 1
ATOM 1479 C CA . LEU A 1 194 ? -1.393 -11.911 -12.230 1.00 89.62 194 LEU A CA 1
ATOM 1480 C C . LEU A 1 194 ? -0.927 -12.320 -13.632 1.00 89.62 194 LEU A C 1
ATOM 1482 O O . LEU A 1 194 ? -0.266 -11.531 -14.299 1.00 89.62 194 LEU A O 1
ATOM 1486 N N . TYR A 1 195 ? -1.275 -13.519 -14.093 1.00 91.50 195 TYR A N 1
ATOM 1487 C CA . TYR A 1 195 ? -0.841 -14.062 -15.378 1.00 91.50 195 TYR A CA 1
ATOM 1488 C C . TYR A 1 195 ? -1.957 -14.070 -16.420 1.00 91.50 195 TYR A C 1
ATOM 1490 O O . TYR A 1 195 ? -1.830 -14.748 -17.432 1.00 91.50 195 TYR A O 1
ATOM 1498 N N . ILE A 1 196 ? -3.058 -13.336 -16.235 1.00 91.19 196 ILE A N 1
ATOM 1499 C CA . ILE A 1 196 ? -4.056 -13.145 -17.304 1.00 91.19 196 ILE A CA 1
ATOM 1500 C C . ILE A 1 196 ? -3.540 -12.151 -18.352 1.00 91.19 196 ILE A C 1
ATOM 1502 O O . ILE A 1 196 ? -2.742 -11.278 -18.029 1.00 91.19 196 ILE A O 1
ATOM 1506 N N . GLU A 1 197 ? -4.053 -12.221 -19.583 1.00 90.12 197 GLU A N 1
ATOM 1507 C CA . GLU A 1 197 ? -3.595 -11.431 -20.745 1.00 90.12 197 GLU A CA 1
ATOM 1508 C C . GLU A 1 197 ? -3.361 -9.936 -20.450 1.00 90.12 197 GLU A C 1
ATOM 1510 O O . GLU A 1 197 ? -2.343 -9.370 -20.835 1.00 90.12 197 GLU A O 1
ATOM 1515 N N . LYS A 1 198 ? -4.254 -9.298 -19.682 1.00 85.88 198 LYS A N 1
ATOM 1516 C CA . LYS A 1 198 ? -4.163 -7.864 -19.346 1.00 85.88 198 LYS A CA 1
ATOM 1517 C C . LYS A 1 198 ? -2.983 -7.487 -18.441 1.00 85.88 198 LYS A C 1
ATOM 1519 O O . LYS A 1 198 ? -2.649 -6.306 -18.359 1.00 85.88 198 LYS A O 1
ATOM 1524 N N . PHE A 1 199 ? -2.383 -8.457 -17.758 1.00 89.56 199 PHE A N 1
ATOM 1525 C CA . PHE A 1 199 ? -1.231 -8.274 -16.877 1.00 89.56 199 PHE A CA 1
ATOM 1526 C C . PHE A 1 199 ? 0.082 -8.746 -17.510 1.00 89.56 199 PHE A C 1
ATOM 1528 O O . PHE A 1 199 ? 1.107 -8.723 -16.833 1.00 89.56 199 PHE A O 1
ATOM 1535 N N . ARG A 1 200 ? 0.087 -9.131 -18.790 1.00 92.69 200 ARG A N 1
ATOM 1536 C CA . ARG A 1 200 ? 1.293 -9.600 -19.475 1.00 92.69 200 ARG A CA 1
ATOM 1537 C C . ARG A 1 200 ? 1.926 -8.480 -20.305 1.00 92.69 200 ARG A C 1
ATOM 1539 O O . ARG A 1 200 ? 1.192 -7.738 -20.964 1.00 92.69 200 ARG A O 1
ATOM 1546 N N . PRO A 1 201 ? 3.263 -8.349 -20.303 1.00 92.06 201 PRO A N 1
ATOM 1547 C CA . PRO A 1 201 ? 3.956 -7.480 -21.249 1.00 92.06 201 PRO A CA 1
ATOM 1548 C C . PRO A 1 201 ? 3.852 -8.013 -22.684 1.00 92.06 201 PRO A C 1
ATOM 1550 O O . PRO A 1 201 ? 3.648 -7.227 -23.605 1.00 92.06 201 PRO A O 1
ATOM 1553 N N . ASP A 1 202 ? 3.928 -9.334 -22.853 1.00 91.69 202 ASP A N 1
ATOM 1554 C CA . ASP A 1 202 ? 3.642 -10.036 -24.103 1.00 91.69 202 ASP A CA 1
ATOM 1555 C C . ASP A 1 202 ? 2.354 -10.862 -23.926 1.00 91.69 202 ASP A C 1
ATOM 1557 O O . ASP A 1 202 ? 2.335 -11.784 -23.106 1.00 91.69 202 ASP A O 1
ATOM 1561 N N . PRO A 1 203 ? 1.258 -10.566 -24.651 1.00 87.12 203 PRO A N 1
ATOM 1562 C CA . PRO A 1 203 ? 0.014 -11.324 -24.518 1.00 87.12 203 PRO A CA 1
ATOM 1563 C C . PRO A 1 203 ? 0.167 -12.813 -24.881 1.00 87.12 203 PRO A C 1
ATOM 1565 O O . PRO A 1 203 ? -0.622 -13.634 -24.395 1.00 87.12 203 PRO A O 1
ATOM 1568 N N . PHE A 1 204 ? 1.181 -13.169 -25.677 1.00 91.12 204 PHE A N 1
ATOM 1569 C CA . PHE A 1 204 ? 1.440 -14.530 -26.147 1.00 91.12 204 PHE A CA 1
ATOM 1570 C C . PHE A 1 204 ? 2.332 -15.355 -25.213 1.00 91.12 204 PHE A C 1
ATOM 1572 O O . PHE A 1 204 ? 2.353 -16.578 -25.349 1.00 91.12 204 PHE A O 1
ATOM 1579 N N . ASP A 1 205 ? 3.004 -14.733 -24.239 1.00 92.81 205 ASP A N 1
ATOM 1580 C CA . ASP A 1 205 ? 3.778 -15.439 -23.216 1.00 92.81 205 ASP A CA 1
ATOM 1581 C C . ASP A 1 205 ? 2.987 -15.524 -21.896 1.00 92.81 205 ASP A C 1
ATOM 1583 O O . ASP A 1 205 ? 2.944 -14.562 -21.124 1.00 92.81 205 ASP A O 1
ATOM 1587 N N . PRO A 1 206 ? 2.352 -16.670 -21.582 1.00 91.06 206 PRO A N 1
ATOM 1588 C CA . PRO A 1 206 ? 1.562 -16.817 -20.365 1.00 91.06 206 PRO A CA 1
ATOM 1589 C C . PRO A 1 206 ? 2.406 -16.927 -19.090 1.00 91.06 206 PRO A C 1
ATOM 1591 O O . PRO A 1 206 ? 1.836 -16.974 -18.001 1.00 91.06 206 PRO A O 1
ATOM 1594 N N . THR A 1 207 ? 3.734 -17.000 -19.203 1.00 90.00 207 THR A N 1
ATOM 1595 C CA . THR A 1 207 ? 4.645 -17.218 -18.072 1.00 90.00 207 THR A CA 1
ATOM 1596 C C . THR A 1 207 ? 5.171 -15.923 -17.460 1.00 90.00 207 THR A C 1
ATOM 1598 O O . THR A 1 207 ? 5.774 -15.958 -16.387 1.00 90.00 207 THR A O 1
ATOM 1601 N N . VAL A 1 208 ? 4.902 -14.775 -18.092 1.00 90.50 208 VAL A N 1
ATOM 1602 C CA . VAL A 1 208 ? 5.407 -13.465 -17.669 1.00 90.50 208 VAL A CA 1
ATOM 1603 C C . VAL A 1 208 ? 4.259 -12.536 -17.283 1.00 90.50 208 VAL A C 1
ATOM 1605 O O . VAL A 1 208 ? 3.267 -12.396 -17.994 1.00 90.50 208 VAL A O 1
ATOM 1608 N N . SER A 1 209 ? 4.424 -11.848 -16.154 1.00 93.06 209 SER A N 1
ATOM 1609 C CA . SER A 1 209 ? 3.531 -10.790 -15.684 1.00 93.06 209 SER A CA 1
ATOM 1610 C C . SER A 1 209 ? 4.304 -9.486 -15.516 1.00 93.06 209 SER A C 1
ATOM 1612 O O . SER A 1 209 ? 5.496 -9.496 -15.218 1.00 93.06 209 SER A O 1
ATOM 1614 N N . PHE A 1 210 ? 3.619 -8.349 -15.642 1.00 92.94 210 PHE A N 1
ATOM 1615 C CA . PHE A 1 210 ? 4.149 -7.063 -15.194 1.00 92.94 210 PHE A CA 1
ATOM 1616 C C . PHE A 1 210 ? 4.491 -7.070 -13.705 1.00 92.94 210 PHE A C 1
ATOM 1618 O O . PHE A 1 210 ? 5.399 -6.356 -13.291 1.00 92.94 210 PHE A O 1
ATOM 1625 N N . VAL A 1 211 ? 3.736 -7.821 -12.903 1.00 91.62 211 VAL A N 1
ATOM 1626 C CA . VAL A 1 211 ? 3.927 -7.920 -11.458 1.00 91.62 211 VAL A CA 1
ATOM 1627 C C . VAL A 1 211 ? 4.681 -9.206 -11.176 1.00 91.62 211 VAL A C 1
ATOM 1629 O O . VAL A 1 211 ? 4.110 -10.287 -11.284 1.00 91.62 211 VAL A O 1
ATOM 1632 N N . ASP A 1 212 ? 5.944 -9.088 -10.772 1.00 89.88 212 ASP A N 1
ATOM 1633 C CA . ASP A 1 212 ? 6.714 -10.241 -10.315 1.00 89.88 212 ASP A CA 1
ATOM 1634 C C . ASP A 1 212 ? 6.461 -10.482 -8.813 1.00 89.88 212 ASP A C 1
ATOM 1636 O O . ASP A 1 212 ? 6.916 -9.701 -7.958 1.00 89.88 212 ASP A O 1
ATOM 1640 N N . PRO A 1 213 ? 5.746 -11.561 -8.449 1.00 83.88 213 PRO A N 1
ATOM 1641 C CA . PRO A 1 213 ? 5.432 -11.840 -7.060 1.00 83.88 213 PRO A CA 1
ATOM 1642 C C . PRO A 1 213 ? 6.675 -12.284 -6.262 1.00 83.88 213 PRO A C 1
ATOM 1644 O O . PRO A 1 213 ? 6.680 -12.145 -5.039 1.00 83.88 213 PRO A O 1
ATOM 1647 N N . ALA A 1 214 ? 7.762 -12.745 -6.892 1.00 86.56 214 ALA A N 1
ATOM 1648 C CA . ALA A 1 214 ? 9.020 -13.041 -6.198 1.00 86.56 214 ALA A CA 1
ATOM 1649 C C . ALA A 1 214 ? 9.709 -11.768 -5.676 1.00 86.56 214 ALA A C 1
ATOM 1651 O O . ALA A 1 214 ? 10.382 -11.797 -4.642 1.00 86.56 214 ALA A O 1
ATOM 1652 N N . TRP A 1 215 ? 9.490 -10.631 -6.339 1.00 87.62 215 TRP A N 1
ATOM 1653 C CA . TRP A 1 215 ? 9.994 -9.332 -5.896 1.00 87.62 215 TRP A CA 1
ATOM 1654 C C . TRP A 1 215 ? 9.009 -8.601 -4.989 1.00 87.62 215 TRP A C 1
ATOM 1656 O O . TRP A 1 215 ? 9.411 -8.085 -3.947 1.00 87.62 215 TRP A O 1
ATOM 1666 N N . LEU A 1 216 ? 7.722 -8.561 -5.333 1.00 85.06 216 LEU A N 1
ATOM 1667 C CA . LEU A 1 216 ? 6.739 -7.751 -4.599 1.00 85.06 216 LEU A CA 1
ATOM 1668 C C . LEU A 1 216 ? 5.966 -8.512 -3.516 1.00 85.06 216 LEU A C 1
ATOM 1670 O O . LEU A 1 216 ? 5.454 -7.898 -2.579 1.00 85.06 216 LEU A O 1
ATOM 1674 N N . GLY A 1 217 ? 5.931 -9.837 -3.607 1.00 79.62 217 GLY A N 1
ATOM 1675 C CA . GLY A 1 217 ? 5.271 -10.735 -2.669 1.00 79.62 217 GLY A CA 1
ATOM 1676 C C . GLY A 1 217 ? 4.243 -11.634 -3.345 1.00 79.62 217 GLY A C 1
ATOM 1677 O O . GLY A 1 217 ? 3.580 -11.241 -4.303 1.00 79.62 217 GLY A O 1
ATOM 1678 N N . ILE A 1 218 ? 4.121 -12.854 -2.816 1.00 67.50 218 ILE A N 1
ATOM 1679 C CA . ILE A 1 218 ? 3.372 -13.953 -3.441 1.00 67.50 218 ILE A CA 1
ATOM 1680 C C . ILE A 1 218 ? 2.109 -14.256 -2.630 1.00 67.50 218 ILE A C 1
ATOM 1682 O O . ILE A 1 218 ? 0.987 -13.943 -3.019 1.00 67.50 218 ILE A O 1
ATOM 1686 N N . SER A 1 219 ? 2.286 -14.890 -1.467 1.00 58.94 219 SER A N 1
ATOM 1687 C CA . SER A 1 219 ? 1.196 -15.511 -0.720 1.00 58.94 219 SER A CA 1
ATOM 1688 C C . SER A 1 219 ? 0.721 -14.607 0.411 1.00 58.94 219 SER A C 1
ATOM 1690 O O . SER A 1 219 ? 1.511 -14.114 1.217 1.00 58.94 219 SER A O 1
ATOM 1692 N N . LYS A 1 220 ? -0.596 -14.372 0.479 1.00 65.06 220 LYS A N 1
ATOM 1693 C CA . LYS A 1 220 ? -1.235 -13.534 1.517 1.00 65.06 220 LYS A CA 1
ATOM 1694 C C . LYS A 1 220 ? -0.598 -12.141 1.664 1.00 65.06 220 LYS A C 1
ATOM 1696 O O . LYS A 1 220 ? -0.718 -11.527 2.730 1.00 65.06 220 LYS A O 1
ATOM 1701 N N . ASP A 1 221 ? 0.032 -11.652 0.593 1.00 68.50 221 ASP A N 1
ATOM 1702 C CA . ASP A 1 221 ? 0.631 -10.317 0.504 1.00 68.50 221 ASP A CA 1
ATOM 1703 C C . ASP A 1 221 ? 1.846 -10.131 1.410 1.00 68.50 221 ASP A C 1
ATOM 1705 O O . ASP A 1 221 ? 2.109 -9.048 1.944 1.00 68.50 221 ASP A O 1
ATOM 1709 N N . LEU A 1 222 ? 2.568 -11.231 1.588 1.00 81.38 222 LEU A N 1
ATOM 1710 C CA . LEU A 1 222 ? 3.792 -11.358 2.356 1.00 81.38 222 LEU A CA 1
ATOM 1711 C C . LEU A 1 222 ? 4.871 -12.017 1.491 1.00 81.38 222 LEU A C 1
ATOM 1713 O O . LEU A 1 222 ? 4.589 -12.600 0.438 1.00 81.38 222 LEU A O 1
ATOM 1717 N N . GLY A 1 223 ? 6.112 -11.922 1.962 1.00 84.19 223 GLY A N 1
ATOM 1718 C CA . GLY A 1 223 ? 7.278 -12.304 1.173 1.00 84.19 223 GLY A CA 1
ATOM 1719 C C . GLY A 1 223 ? 7.512 -11.329 0.024 1.00 84.19 223 GLY A C 1
ATOM 1720 O O . GLY A 1 223 ? 6.844 -10.300 -0.066 1.00 84.19 223 GLY A O 1
ATOM 1721 N N . GLY A 1 224 ? 8.446 -11.676 -0.853 1.00 88.62 224 GLY A N 1
ATOM 1722 C CA . GLY A 1 224 ? 8.955 -10.768 -1.872 1.00 88.62 224 GLY A CA 1
ATOM 1723 C C . GLY A 1 224 ? 10.169 -9.991 -1.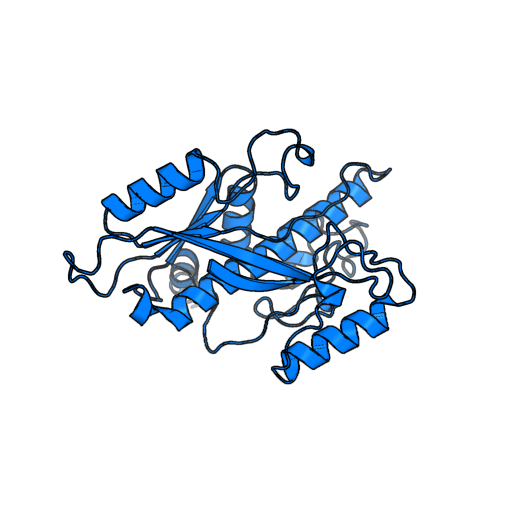374 1.00 88.62 224 GLY A C 1
ATOM 1724 O O . GLY A 1 224 ? 10.201 -9.526 -0.232 1.00 88.62 224 GLY A O 1
ATOM 1725 N N . GLN A 1 225 ? 11.177 -9.851 -2.228 1.00 91.25 225 GLN A N 1
ATOM 1726 C CA . GLN A 1 225 ? 12.424 -9.163 -1.887 1.00 91.25 225 GLN A CA 1
ATOM 1727 C C . GLN A 1 225 ? 12.224 -7.674 -1.538 1.00 91.25 225 GLN A C 1
ATOM 1729 O O . GLN A 1 225 ? 12.911 -7.152 -0.668 1.00 91.25 225 GLN A O 1
ATOM 1734 N N . LEU A 1 226 ? 11.226 -6.998 -2.109 1.00 94.81 226 LEU A N 1
ATOM 1735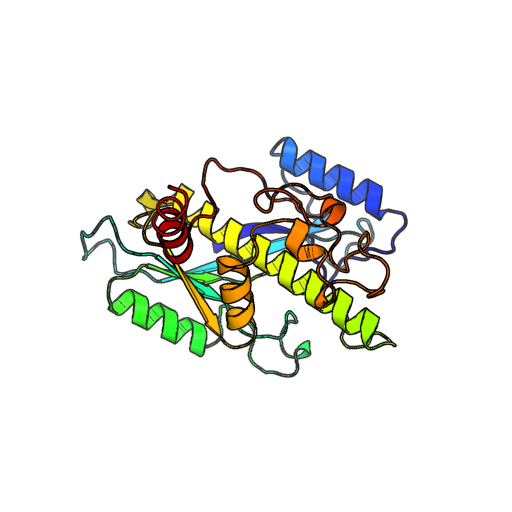 C CA . LEU A 1 226 ? 10.934 -5.571 -1.890 1.00 94.81 226 LEU A CA 1
ATOM 1736 C C . LEU A 1 226 ? 9.714 -5.326 -0.992 1.00 94.81 226 LEU A C 1
ATOM 1738 O O . LEU A 1 226 ? 9.086 -4.263 -1.033 1.00 94.81 226 LEU A O 1
ATOM 1742 N N . ASN A 1 227 ? 9.355 -6.314 -0.179 1.00 95.12 227 ASN A N 1
ATOM 1743 C CA . ASN A 1 227 ? 8.273 -6.199 0.782 1.00 95.12 227 ASN A CA 1
ATOM 1744 C C . ASN A 1 227 ? 8.767 -6.555 2.185 1.00 95.12 227 ASN A C 1
ATOM 1746 O O . ASN A 1 227 ? 9.087 -7.702 2.503 1.00 95.12 227 ASN A O 1
ATOM 1750 N N . LEU A 1 228 ? 8.787 -5.540 3.044 1.00 96.50 228 LEU A N 1
ATOM 1751 C CA . LEU A 1 228 ? 9.274 -5.651 4.415 1.00 96.50 228 LEU A CA 1
ATOM 1752 C C . LEU A 1 228 ? 8.199 -6.090 5.419 1.00 96.50 228 LEU A C 1
ATOM 1754 O O . LEU A 1 228 ? 8.493 -6.273 6.598 1.00 96.50 228 LEU A O 1
ATOM 1758 N N . TYR A 1 229 ? 6.950 -6.290 4.991 1.00 95.38 229 TYR A N 1
ATOM 1759 C CA . TYR A 1 229 ? 5.894 -6.724 5.901 1.00 95.38 229 TYR A CA 1
ATOM 1760 C C . TYR A 1 229 ? 6.086 -8.165 6.380 1.00 95.38 229 TYR A C 1
ATOM 1762 O O . TYR A 1 229 ? 6.583 -9.036 5.659 1.00 95.38 229 TYR A O 1
ATOM 1770 N N . ARG A 1 230 ? 5.667 -8.411 7.625 1.00 92.69 230 ARG A N 1
ATOM 1771 C CA . ARG A 1 230 ? 5.753 -9.705 8.309 1.00 92.69 230 ARG A CA 1
ATOM 1772 C C . ARG A 1 230 ? 4.393 -10.131 8.860 1.00 92.69 230 ARG A C 1
ATOM 1774 O O . ARG A 1 230 ? 3.557 -9.268 9.143 1.00 92.69 230 ARG A O 1
ATOM 1781 N N . PRO A 1 231 ? 4.144 -11.448 9.001 1.00 91.56 231 PRO A N 1
ATOM 1782 C CA . PRO A 1 231 ? 2.966 -11.924 9.710 1.00 91.56 231 PRO A CA 1
ATOM 1783 C C . PRO A 1 231 ? 2.921 -11.342 11.127 1.00 91.56 231 PRO A C 1
ATOM 1785 O O . PRO A 1 231 ? 3.916 -11.368 11.841 1.00 91.56 231 PRO A O 1
ATOM 1788 N N . ASN A 1 232 ? 1.752 -10.868 11.549 1.00 91.94 232 ASN A N 1
ATOM 1789 C CA . ASN A 1 232 ? 1.500 -10.390 12.913 1.00 91.94 232 ASN A CA 1
ATOM 1790 C C . ASN A 1 232 ? 0.394 -11.207 13.611 1.00 91.94 232 ASN A C 1
ATOM 1792 O O . ASN A 1 232 ? -0.312 -10.702 14.478 1.00 91.94 232 ASN A O 1
ATOM 1796 N N . GLY A 1 233 ? 0.171 -12.444 13.153 1.00 92.19 233 GLY A N 1
ATOM 1797 C CA . GLY A 1 233 ? -0.913 -13.315 13.619 1.00 92.19 233 GLY A CA 1
ATOM 1798 C C . GLY A 1 233 ? -2.305 -12.975 13.072 1.00 92.19 233 GLY A C 1
ATOM 1799 O O . GLY A 1 233 ? -3.228 -13.763 13.255 1.00 92.19 233 GLY A O 1
ATOM 1800 N N . GLN A 1 234 ? -2.478 -11.853 12.363 1.00 93.69 234 GLN A N 1
ATOM 1801 C CA . GLN A 1 234 ? -3.783 -11.421 11.856 1.00 93.69 234 GLN A CA 1
ATOM 1802 C C . GLN A 1 234 ? -3.995 -11.743 10.377 1.00 93.69 234 GLN A C 1
ATOM 1804 O O . GLN A 1 234 ? -3.077 -11.726 9.551 1.00 93.69 234 GLN A O 1
ATOM 1809 N N . THR A 1 235 ? -5.254 -11.996 10.020 1.00 90.19 235 THR A N 1
ATOM 1810 C CA . THR A 1 235 ? -5.664 -12.221 8.630 1.00 90.19 235 THR A CA 1
ATOM 1811 C C . THR A 1 235 ? -5.922 -10.903 7.898 1.00 90.19 235 THR A C 1
ATOM 1813 O O . THR A 1 235 ? -6.283 -9.893 8.495 1.00 90.19 235 THR A O 1
ATOM 1816 N N . ARG A 1 236 ? -5.825 -10.933 6.564 1.00 84.50 236 ARG A N 1
ATOM 1817 C CA . ARG A 1 236 ? -6.217 -9.821 5.674 1.00 84.50 236 ARG A CA 1
ATOM 1818 C C . ARG A 1 236 ? -7.726 -9.758 5.367 1.00 84.50 236 ARG A C 1
ATOM 1820 O O . ARG A 1 236 ? -8.121 -9.030 4.468 1.00 84.50 236 ARG A O 1
ATOM 1827 N N . ALA A 1 237 ? -8.551 -10.589 6.013 1.00 85.44 237 ALA A N 1
ATOM 1828 C CA . ALA A 1 237 ? -9.958 -10.769 5.641 1.00 85.44 237 ALA A CA 1
ATOM 1829 C C . ALA A 1 237 ? -10.830 -9.553 6.004 1.00 85.44 237 ALA A C 1
ATOM 1831 O O . ALA A 1 237 ? -10.673 -8.984 7.086 1.00 85.44 237 ALA A O 1
ATOM 1832 N N . THR A 1 238 ? -11.765 -9.215 5.116 1.00 83.25 238 THR A N 1
ATOM 1833 C CA . THR A 1 238 ? -12.745 -8.120 5.231 1.00 83.25 238 THR A CA 1
ATOM 1834 C C . THR A 1 238 ? -14.146 -8.634 4.856 1.00 83.25 238 THR A C 1
ATOM 1836 O O . THR A 1 238 ? -14.268 -9.743 4.328 1.00 83.25 238 THR A O 1
ATOM 1839 N N . VAL A 1 239 ? -15.212 -7.865 5.129 1.00 70.75 239 VAL A N 1
ATOM 1840 C CA . VAL A 1 239 ? -16.621 -8.330 5.037 1.00 70.75 239 VAL A CA 1
ATOM 1841 C C . VAL A 1 239 ? -16.986 -8.886 3.654 1.00 70.75 239 VAL A C 1
ATOM 1843 O O . VAL A 1 239 ? -17.676 -9.898 3.561 1.00 70.75 239 VAL A O 1
ATOM 1846 N N . LEU A 1 240 ? -16.475 -8.291 2.569 1.00 57.69 240 LEU A N 1
ATOM 1847 C CA . LEU A 1 240 ? -16.734 -8.761 1.198 1.00 57.69 240 LEU A CA 1
ATOM 1848 C C . LEU A 1 240 ? -16.122 -10.140 0.893 1.00 57.69 240 LEU A C 1
ATOM 1850 O O . LEU A 1 240 ? -16.498 -10.779 -0.089 1.00 57.69 240 LEU A O 1
ATOM 1854 N N . ARG A 1 241 ? -15.182 -10.611 1.717 1.00 54.44 241 ARG A N 1
ATOM 1855 C CA . ARG A 1 241 ? -14.448 -11.856 1.482 1.00 54.44 241 ARG A CA 1
ATOM 1856 C C . ARG A 1 241 ? -15.075 -13.065 2.174 1.00 54.44 241 ARG A C 1
ATOM 1858 O O . ARG A 1 241 ? -14.960 -14.175 1.663 1.00 54.44 241 ARG A O 1
ATOM 1865 N N . GLU A 1 242 ? -15.772 -12.870 3.293 1.00 44.25 242 GLU A N 1
ATOM 1866 C CA . GLU A 1 242 ? -16.458 -13.969 3.992 1.00 44.25 242 GLU A CA 1
ATOM 1867 C C . GLU A 1 242 ? -17.749 -14.411 3.281 1.00 44.25 242 GLU A C 1
ATOM 1869 O O . GLU A 1 242 ? -18.098 -15.592 3.312 1.00 44.25 242 GLU A O 1
ATOM 1874 N N . SER A 1 243 ? -18.418 -13.514 2.548 1.00 41.78 243 SER A N 1
ATOM 1875 C CA . SER A 1 243 ? -19.636 -13.846 1.792 1.00 41.78 243 SER A CA 1
ATOM 1876 C C . SER A 1 243 ? -19.381 -14.763 0.586 1.00 41.78 243 SER A C 1
ATOM 1878 O O . SER A 1 243 ? -20.252 -15.557 0.227 1.00 41.78 243 SER A O 1
ATOM 1880 N N . ARG A 1 244 ? -18.170 -14.752 0.004 1.00 47.16 244 ARG A N 1
ATOM 1881 C CA . ARG A 1 244 ? -17.797 -15.632 -1.123 1.00 47.16 244 ARG A CA 1
ATOM 1882 C C . ARG A 1 244 ? -17.608 -17.106 -0.734 1.00 47.16 244 ARG A C 1
ATOM 1884 O O . ARG A 1 244 ? -17.644 -17.957 -1.619 1.00 47.16 244 ARG A O 1
ATOM 1891 N N . TRP A 1 245 ? -17.483 -17.432 0.557 1.00 39.97 245 TRP A N 1
ATOM 1892 C CA . TRP A 1 245 ? -17.309 -18.816 1.027 1.00 39.97 245 TRP A CA 1
ATOM 1893 C C . TRP A 1 245 ? -18.614 -19.583 1.278 1.00 39.97 245 TRP A C 1
ATOM 1895 O O . TRP A 1 245 ? -18.581 -20.813 1.338 1.00 39.97 245 TRP A O 1
ATOM 1905 N N . ARG A 1 246 ? -19.766 -18.905 1.385 1.00 39.88 246 ARG A N 1
ATOM 1906 C CA . ARG A 1 246 ? -21.073 -19.584 1.511 1.00 39.88 246 ARG A CA 1
ATOM 1907 C C . ARG A 1 246 ? -21.739 -19.896 0.170 1.00 39.88 246 ARG A C 1
ATOM 1909 O O . ARG A 1 246 ? -22.555 -20.803 0.118 1.00 39.88 246 ARG A O 1
ATOM 1916 N N . ALA A 1 247 ? -21.365 -19.206 -0.907 1.00 39.81 247 ALA A N 1
ATOM 1917 C CA . ALA A 1 247 ? -22.058 -19.321 -2.192 1.00 39.81 247 ALA A CA 1
ATOM 1918 C C . ALA A 1 247 ? -21.444 -20.338 -3.179 1.00 39.81 247 ALA A C 1
ATOM 1920 O O . ALA A 1 247 ? -22.004 -20.538 -4.245 1.00 39.81 247 ALA A O 1
ATOM 1921 N N . ARG A 1 248 ? -20.309 -20.986 -2.866 1.00 48.44 248 ARG A N 1
ATOM 1922 C CA . ARG A 1 248 ? -19.618 -21.906 -3.803 1.00 48.44 248 ARG A CA 1
ATOM 1923 C C . ARG A 1 248 ? -19.262 -23.280 -3.224 1.00 48.44 248 ARG A C 1
ATOM 1925 O O . ARG A 1 248 ? -18.206 -23.828 -3.511 1.00 48.44 248 ARG A O 1
ATOM 1932 N N . ARG A 1 249 ? -20.151 -23.848 -2.401 1.00 42.47 249 ARG A N 1
ATOM 1933 C CA . ARG A 1 249 ? -20.111 -25.277 -2.015 1.00 42.47 249 ARG A CA 1
ATOM 1934 C C . ARG A 1 249 ? -21.452 -26.016 -2.147 1.00 42.47 249 ARG A C 1
ATOM 1936 O O . ARG A 1 249 ? -21.560 -27.136 -1.673 1.00 42.47 249 ARG A O 1
ATOM 1943 N N . HIS A 1 250 ? -22.440 -25.425 -2.823 1.00 40.94 250 HIS A N 1
ATOM 1944 C CA . HIS A 1 250 ? -23.755 -26.046 -3.048 1.00 40.94 250 HIS A CA 1
ATOM 1945 C C . HIS A 1 250 ? -24.113 -26.272 -4.529 1.00 40.94 250 HIS A C 1
ATOM 1947 O O . HIS A 1 250 ? -25.275 -26.496 -4.833 1.00 40.94 250 HIS A O 1
ATOM 1953 N N . GLU A 1 251 ? -23.137 -26.276 -5.443 1.00 40.50 251 GLU A N 1
ATOM 1954 C CA . GLU A 1 251 ? -23.386 -26.544 -6.876 1.00 40.50 251 GLU A CA 1
ATOM 1955 C C . GLU A 1 251 ? -22.494 -27.646 -7.461 1.00 40.50 251 GLU A C 1
ATOM 1957 O O . GLU A 1 251 ? -22.135 -27.610 -8.631 1.00 40.50 251 GLU A O 1
ATOM 1962 N N . LEU A 1 252 ? -22.141 -28.647 -6.653 1.00 45.06 252 LEU A N 1
ATOM 1963 C CA . LEU A 1 252 ? -21.680 -29.941 -7.163 1.00 45.06 252 LEU A CA 1
ATOM 1964 C C . LEU A 1 252 ? -22.285 -31.052 -6.297 1.00 45.06 252 LEU A C 1
ATOM 1966 O O . LEU A 1 252 ? -21.657 -31.540 -5.357 1.00 45.06 252 LEU A O 1
ATOM 1970 N N . ALA A 1 253 ? -23.538 -31.378 -6.606 1.00 42.56 253 ALA A N 1
ATOM 1971 C CA . ALA A 1 253 ? -24.174 -32.669 -6.376 1.00 42.56 253 ALA A CA 1
ATOM 1972 C C . ALA A 1 253 ? -24.847 -33.069 -7.692 1.00 42.56 253 ALA A C 1
ATOM 1974 O O . ALA A 1 253 ? -25.456 -32.165 -8.311 1.00 42.56 253 ALA A O 1
#

Radius of gyration: 18.91 Å; chains: 1; bounding box: 49×52×54 Å

Foldseek 3Di:
DFLDKFWAQALAPCVDPCNLVLLVLLLVCLVVVHDDDPLQCDSPRPVHRIHMDGKDKDKAAADVVVDVQLAAFEEEEEEAQLLDDPPVSVDPTDALPPPVNVVVQNVCRVVGHMYMSTDFHGHFDCPDPDPLRRLLRSVQSLLRRLLVLLSVLQSCLLCSRVRSHNSARYHYDYDHSSHVSSVCNLPVAAQLVQQQQSQASDSPDSPHGSHDCLAQNHHQRDHHSRTSDDDPVDHSDHNSNVVVVVPPPPPDD

Sequence (253 aa):
MIYGTNIDFLTSNLASPDLTANVTELQTAVTLGNPIPAAYFDPMDPSTAVKVTNVRMDVYEPSQSIDTEMQRPLVVYIHTGNALPPPINGSPNGTRKDSSAVEACTRMAKRGYVAVSMSYRLGWNPLAATELERRGSLLNAIYRALHDVRQCVRFMKANATTYRINPNKIIVLGEGTGGYISLAHATLDDVQELYIEKFRPDPFDPTVSFVDPAWLGISKDLGGQLNLYRPNGQTRATVLRESRWRARRHELA

pLDDT: mean 91.58, std 12.68, range [39.81, 98.75]

Secondary structure (DSSP, 8-state):
-EEEEEE-TTT--TTSTTHHHHHHHHHHHHHHTPPPPGGGG-TT-TT-SS-EEEEEEEEE---TTT-----EEEEEEE--STTS-TTTTSSS--STTSHHHHHHHHHHHHTT-EEEEE-------TT-SSHHHHHHHHHHHHHHHHHHHHHHHHHHHHTTTTTTEEEEEEEEEESTHHHHHHHHHHH---GGGGGSGGG-SSTT-TT--SS-HHHH--STT---TT------S-----HHHHGGGTSSSSS--